Protein AF-0000000077520210 (afdb_homodimer)

Nearest PDB structures (foldseek):
  7o21-assembly1_A  TM=8.334E-01  e=1.015E-06  Bdellovibrio bacteriovorus HD100
  7o21-assembly1_B  TM=8.525E-01  e=4.143E-06  Bdellovibrio bacteriovorus HD100
  5jpu-assembly1_B  TM=6.790E-01  e=5.326E-07  Rhodococcus erythropolis
  4xdw-assembly2_F  TM=7.067E-01  e=1.141E-06  Rhodococcus erythropolis
  5yqt-assembly2_B  TM=7.205E-01  e=3.090E-06  Rhodococcus erythropolis

Organism: NCBI:txid2777116

pLDDT: mean 90.59, std 12.61, range [31.14, 98.88]

Sequence (248 aa):
MAAETIKELFEKYSKAVYAKKFDEVLGYYDDDAVLIEKGKSCHYGPKAIIEAIKAYHEKLGKTTTENFNEKFDNNGGYYIYDCNYRTQTTNEVLVGSYNQIWKKMGDDFKIIRDEFTIDSQKALMAAETIKELFEKYSKAVYAKKFDEVLGYYDDDAVLIEKGKSCHYGPKAIIEAIKAYHEKLGKTTTENFNEKFDNNGGYYIYDCNYRTQTTNEVLVGSYNQIWKKMGDDFKIIRDEFTIDSQKAL

Radius of gyration: 19.32 Å; Cα contacts (8 Å, |Δi|>4): 454; chains: 2; bounding box: 39×57×46 Å

Secondary structure (DSSP, 8-state):
-HHHHHHHHHHHHHHHHHTT-HHHHHTTEEEEEEEEETTTEEEESHHHHHHHHHHHHHHH-S-EEEEEEEEEEEETTEEEEEEEEEEE-SS-EEEEEEEEEEEEETTEEEEEEEEE--B-----/-HHHHHHHHHHHHHHHHHTT-HHHHHTTEEEEEEEEETTTEEEESHHHHHHHHHHHHHHH-S-EEEEEEEEEEEETTEEEEEEEEEEE-SS-EEEEEEEEEEEEETTEEEEEEEEE--B-----

InterPro domains:
  IPR027843 Domain of unknown function DUF4440 [PF14534] (6-111)
  IPR032710 NTF2-like domain superfamily [SSF54427] (4-118)

Structure (mmCIF, N/CA/C/O backbone):
data_AF-0000000077520210-model_v1
#
loop_
_entity.id
_entity.type
_entity.pdbx_description
1 polymer 'DUF4440 domain-containing protein'
#
loop_
_atom_site.group_PDB
_atom_site.id
_atom_site.type_symbol
_atom_site.label_atom_id
_atom_site.label_alt_id
_atom_site.label_comp_id
_atom_site.label_asym_id
_atom_site.label_entity_id
_atom_site.label_seq_id
_atom_site.pdbx_PDB_ins_code
_atom_site.Cartn_x
_atom_site.Cartn_y
_atom_site.Cartn_z
_atom_site.occupancy
_atom_site.B_iso_or_equiv
_atom_site.auth_seq_id
_atom_site.auth_comp_id
_atom_site.auth_asym_id
_atom_site.auth_atom_id
_atom_site.pdbx_PDB_model_num
ATOM 1 N N . MET A 1 1 ? 6.215 1 -24.922 1 45.56 1 MET A N 1
ATOM 2 C CA . MET A 1 1 ? 7.543 0.874 -24.328 1 45.56 1 MET A CA 1
ATOM 3 C C . MET A 1 1 ? 7.449 0.743 -22.812 1 45.56 1 MET A C 1
ATOM 5 O O . MET A 1 1 ? 8.031 -0.174 -22.219 1 45.56 1 MET A O 1
ATOM 9 N N . ALA A 1 2 ? 6.938 1.808 -22.203 1 53.06 2 ALA A N 1
ATOM 10 C CA . ALA A 1 2 ? 6.914 1.798 -20.75 1 53.06 2 ALA A CA 1
ATOM 11 C C . ALA A 1 2 ? 6.094 0.624 -20.219 1 53.06 2 ALA A C 1
ATOM 13 O O . ALA A 1 2 ? 6.512 -0.061 -19.281 1 53.06 2 ALA A O 1
ATOM 14 N N . ALA A 1 3 ? 5.059 0.277 -20.891 1 56.75 3 ALA A N 1
ATOM 15 C CA . ALA A 1 3 ? 4.207 -0.835 -20.484 1 56.75 3 ALA A CA 1
ATOM 16 C C . ALA A 1 3 ? 4.918 -2.172 -20.672 1 56.75 3 ALA A C 1
ATOM 18 O O . ALA A 1 3 ? 4.809 -3.066 -19.828 1 56.75 3 ALA A O 1
ATOM 19 N N . GLU A 1 4 ? 5.668 -2.324 -21.688 1 61.06 4 GLU A N 1
ATOM 20 C CA . GLU A 1 4 ? 6.375 -3.57 -21.969 1 61.06 4 GLU A CA 1
ATOM 21 C C . GLU A 1 4 ? 7.418 -3.865 -20.906 1 61.06 4 GLU A C 1
ATOM 23 O O . GLU A 1 4 ? 7.586 -5.016 -20.484 1 61.06 4 GLU A O 1
ATOM 28 N N . THR A 1 5 ? 7.914 -2.824 -20.391 1 73.19 5 THR A N 1
ATOM 29 C CA . THR A 1 5 ? 8.961 -2.977 -19.391 1 73.19 5 THR A CA 1
ATOM 30 C C . THR A 1 5 ? 8.383 -3.457 -18.062 1 73.19 5 THR A C 1
ATOM 32 O O . THR A 1 5 ? 8.938 -4.352 -17.422 1 73.19 5 THR A O 1
ATOM 35 N N . ILE A 1 6 ? 7.152 -3.188 -17.797 1 76.75 6 ILE A N 1
ATOM 36 C CA . ILE A 1 6 ? 6.578 -3.584 -16.516 1 76.75 6 ILE A CA 1
ATOM 37 C C . ILE A 1 6 ? 6.113 -5.035 -16.578 1 76.75 6 ILE A C 1
ATOM 39 O O . ILE A 1 6 ? 6.234 -5.781 -15.602 1 76.75 6 ILE A O 1
ATOM 43 N N . LYS A 1 7 ? 5.59 -5.359 -17.75 1 86.62 7 LYS A N 1
ATOM 44 C CA . LYS A 1 7 ? 5.188 -6.75 -17.938 1 86.62 7 LYS A CA 1
ATOM 45 C C . LYS A 1 7 ? 6.375 -7.695 -17.766 1 86.62 7 LYS A C 1
ATOM 47 O O . LYS A 1 7 ? 6.262 -8.742 -17.125 1 86.62 7 LYS A O 1
ATOM 52 N N . GLU A 1 8 ? 7.461 -7.305 -18.359 1 88.69 8 GLU A N 1
ATOM 53 C CA . GLU A 1 8 ? 8.664 -8.117 -18.234 1 88.69 8 GLU A CA 1
ATOM 54 C C . GLU A 1 8 ? 9.117 -8.203 -16.766 1 88.69 8 GLU A C 1
ATOM 56 O O . GLU A 1 8 ? 9.562 -9.258 -16.312 1 88.69 8 GLU A O 1
ATOM 61 N N . LEU A 1 9 ? 9.008 -7.109 -16.094 1 88.75 9 LEU A N 1
ATOM 62 C CA . LEU A 1 9 ? 9.375 -7.059 -14.688 1 88.75 9 LEU A CA 1
ATOM 63 C C . LEU A 1 9 ? 8.5 -7.992 -13.859 1 88.75 9 LEU A C 1
ATOM 65 O O . LEU A 1 9 ? 9 -8.75 -13.031 1 88.75 9 LEU A O 1
ATOM 69 N N . PHE A 1 10 ? 7.27 -7.949 -14.148 1 90.62 10 PHE A N 1
ATOM 70 C CA . PHE A 1 10 ? 6.34 -8.82 -13.438 1 90.62 10 PHE A CA 1
ATOM 71 C C . PHE A 1 10 ? 6.645 -10.289 -13.734 1 90.62 10 PHE A C 1
ATOM 73 O O . PHE A 1 10 ? 6.59 -11.133 -12.836 1 90.62 10 PHE A O 1
ATOM 80 N N . GLU A 1 11 ? 6.898 -10.641 -14.945 1 92.56 11 GLU A N 1
ATOM 81 C CA . GLU A 1 11 ? 7.203 -12.016 -15.328 1 92.56 11 GLU A CA 1
ATOM 82 C C . GLU A 1 11 ? 8.453 -12.523 -14.617 1 92.56 11 GLU A C 1
ATOM 84 O O . GLU A 1 11 ? 8.5 -13.672 -14.172 1 92.56 11 GLU A O 1
ATOM 89 N N . LYS A 1 12 ? 9.438 -11.672 -14.531 1 94.5 12 LYS A N 1
ATOM 90 C CA . LYS A 1 12 ? 10.648 -12.039 -13.805 1 94.5 12 LYS A CA 1
ATOM 91 C C . LYS A 1 12 ? 10.359 -12.25 -12.32 1 94.5 12 LYS A C 1
ATOM 93 O O . LYS A 1 12 ? 10.836 -13.219 -11.719 1 94.5 12 LYS A O 1
ATOM 98 N N . TYR A 1 13 ? 9.633 -11.375 -11.734 1 96 13 TYR A N 1
ATOM 99 C CA . TYR A 1 13 ? 9.211 -11.508 -10.344 1 96 13 TYR A CA 1
ATOM 100 C C . TYR A 1 13 ? 8.461 -12.82 -10.133 1 96 13 TYR A C 1
ATOM 102 O O . TYR A 1 13 ? 8.781 -13.578 -9.219 1 96 13 TYR A O 1
ATOM 110 N N . SER A 1 14 ? 7.426 -13.062 -10.969 1 94.25 14 SER A N 1
ATOM 111 C CA . SER A 1 14 ? 6.59 -14.258 -10.852 1 94.25 14 SER A CA 1
ATOM 112 C C . SER A 1 14 ? 7.422 -15.531 -10.961 1 94.25 14 SER A C 1
ATOM 114 O O . SER A 1 14 ? 7.238 -16.469 -10.188 1 94.25 14 SER A O 1
ATOM 116 N N . LYS A 1 15 ? 8.328 -15.531 -11.875 1 94.5 15 LYS A N 1
ATOM 117 C CA . LYS A 1 15 ? 9.211 -16.688 -12.062 1 94.5 15 LYS A CA 1
ATOM 118 C C . LYS A 1 15 ? 10.055 -16.922 -10.812 1 94.5 15 LYS A C 1
ATOM 120 O O . LYS A 1 15 ? 10.234 -18.078 -10.398 1 94.5 15 LYS A O 1
ATOM 125 N N . ALA A 1 16 ? 10.586 -15.875 -10.242 1 96.88 16 ALA A N 1
ATOM 126 C CA . ALA A 1 16 ? 11.398 -16 -9.039 1 96.88 16 ALA A CA 1
ATOM 127 C C . ALA A 1 16 ? 10.586 -16.547 -7.875 1 96.88 16 ALA A C 1
ATOM 129 O O . ALA A 1 16 ? 11.062 -17.406 -7.117 1 96.88 16 ALA A O 1
ATOM 130 N N . VAL A 1 17 ? 9.352 -16.141 -7.695 1 95.5 17 VAL A N 1
ATOM 131 C CA . VAL A 1 17 ? 8.484 -16.594 -6.617 1 95.5 17 VAL A CA 1
ATOM 132 C C . VAL A 1 17 ? 8.203 -18.078 -6.77 1 95.5 17 VAL A C 1
ATOM 134 O O . VAL A 1 17 ? 8.352 -18.844 -5.812 1 95.5 17 VAL A O 1
ATOM 137 N N . TYR A 1 18 ? 7.828 -18.516 -7.969 1 91.81 18 TYR A N 1
ATOM 138 C CA . TYR A 1 18 ? 7.441 -19.906 -8.188 1 91.81 18 TYR A CA 1
ATOM 139 C C . TYR A 1 18 ? 8.656 -20.828 -8.125 1 91.81 18 TYR A C 1
ATOM 141 O O . TYR A 1 18 ? 8.531 -22 -7.746 1 91.81 18 TYR A O 1
ATOM 149 N N . ALA A 1 19 ? 9.805 -20.312 -8.445 1 94.12 19 ALA A N 1
ATOM 150 C CA . ALA A 1 19 ? 11.047 -21.078 -8.367 1 94.12 19 ALA A CA 1
ATOM 151 C C . ALA A 1 19 ? 11.617 -21.062 -6.953 1 94.12 19 ALA A C 1
ATOM 153 O O . ALA A 1 19 ? 12.672 -21.641 -6.691 1 94.12 19 ALA A O 1
ATOM 154 N N . LYS A 1 20 ? 11 -20.344 -6.047 1 95.31 20 LYS A N 1
ATOM 155 C CA . LYS A 1 20 ? 11.375 -20.234 -4.641 1 95.31 20 LYS A CA 1
ATOM 156 C C . LYS A 1 20 ? 12.766 -19.625 -4.484 1 95.31 20 LYS A C 1
ATOM 158 O O . LYS A 1 20 ? 13.547 -20.078 -3.643 1 95.31 20 LYS A O 1
ATOM 163 N N . LYS A 1 21 ? 13.062 -18.734 -5.367 1 97.19 21 LYS A N 1
ATOM 164 C CA . LYS A 1 21 ? 14.289 -17.938 -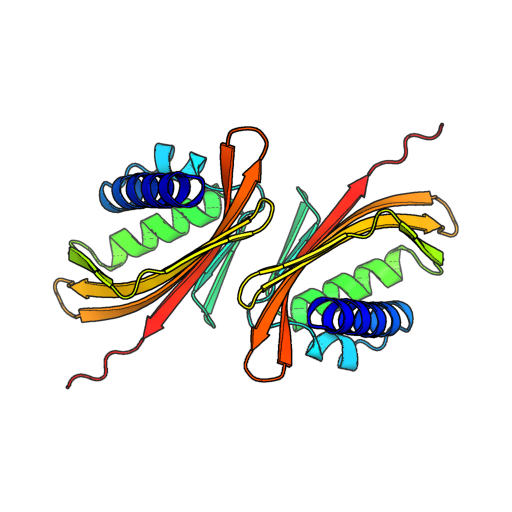5.254 1 97.19 21 LYS A CA 1
ATOM 165 C C . LYS A 1 21 ? 14.07 -16.719 -4.363 1 97.19 21 LYS A C 1
ATOM 167 O O . LYS A 1 21 ? 14.141 -15.586 -4.828 1 97.19 21 LYS A O 1
ATOM 172 N N . PHE A 1 22 ? 13.984 -16.906 -3.096 1 97.31 22 PHE A N 1
ATOM 173 C CA . PHE A 1 22 ? 13.477 -15.922 -2.158 1 97.31 22 PHE A CA 1
ATOM 174 C C . PHE A 1 22 ? 14.477 -14.781 -1.982 1 97.31 22 PHE A C 1
ATOM 176 O O . PHE A 1 22 ? 14.078 -13.633 -1.75 1 97.31 22 PHE A O 1
ATOM 183 N N . ASP A 1 23 ? 15.742 -15.047 -2.141 1 96.5 23 ASP A N 1
ATOM 184 C CA . ASP A 1 23 ? 16.734 -13.977 -2.098 1 96.5 23 ASP A CA 1
ATOM 185 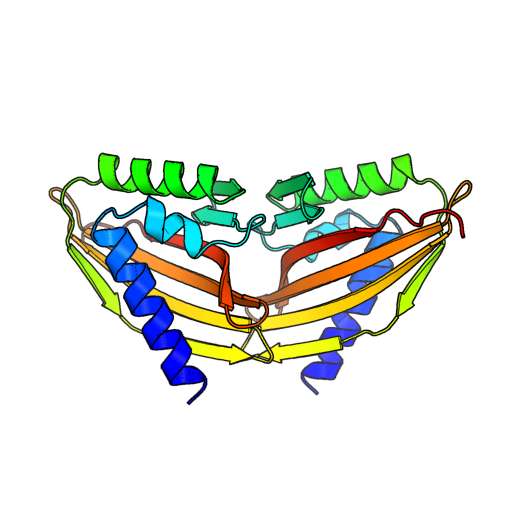C C . ASP A 1 23 ? 16.516 -12.977 -3.225 1 96.5 23 ASP A C 1
ATOM 187 O O . ASP A 1 23 ? 16.688 -11.766 -3.037 1 96.5 23 ASP A O 1
ATOM 191 N N . GLU A 1 24 ? 16.203 -13.523 -4.371 1 96.5 24 GLU A N 1
ATOM 192 C CA . GLU A 1 24 ? 15.891 -12.664 -5.508 1 96.5 24 GLU A CA 1
ATOM 193 C C . GLU A 1 24 ? 14.57 -11.93 -5.301 1 96.5 24 GLU A C 1
ATOM 195 O O . GLU A 1 24 ? 14.461 -10.742 -5.617 1 96.5 24 GLU A O 1
ATOM 200 N N . VAL A 1 25 ? 13.562 -12.633 -4.801 1 97.5 25 VAL A N 1
ATOM 201 C CA . VAL A 1 25 ? 12.234 -12.062 -4.578 1 97.5 25 VAL A CA 1
ATOM 202 C C . VAL A 1 25 ? 12.344 -10.867 -3.631 1 97.5 25 VAL A C 1
ATOM 204 O O . VAL A 1 25 ? 11.68 -9.844 -3.832 1 97.5 25 VAL A O 1
ATOM 207 N N . LEU A 1 26 ? 13.211 -10.984 -2.633 1 97 26 LEU A N 1
ATOM 208 C CA . LEU A 1 26 ? 13.43 -9.93 -1.65 1 97 26 LEU A CA 1
ATOM 209 C C . LEU A 1 26 ? 13.742 -8.602 -2.336 1 97 26 LEU A C 1
ATOM 211 O O . LEU A 1 26 ? 13.289 -7.543 -1.893 1 97 26 LEU A O 1
ATOM 215 N N . GLY A 1 27 ? 14.43 -8.672 -3.41 1 95.38 27 GLY A N 1
ATOM 216 C CA . GLY A 1 27 ? 14.914 -7.492 -4.109 1 95.38 27 GLY A CA 1
ATOM 217 C C . GLY A 1 27 ? 13.828 -6.738 -4.848 1 95.38 27 GLY A C 1
ATOM 218 O O . GLY A 1 27 ? 14.023 -5.594 -5.254 1 95.38 27 GLY A O 1
ATOM 219 N N . TYR A 1 28 ? 12.672 -7.297 -5.027 1 97.06 28 TYR A N 1
ATOM 220 C CA . TYR A 1 28 ? 11.586 -6.652 -5.758 1 97.06 28 TYR A CA 1
ATOM 221 C C . TYR A 1 28 ? 10.742 -5.785 -4.828 1 97.06 28 TYR A C 1
ATOM 223 O O . TYR A 1 28 ? 9.945 -4.961 -5.285 1 97.06 28 TYR A O 1
ATOM 231 N N . TYR A 1 29 ? 10.914 -5.938 -3.512 1 98.12 29 TYR A N 1
ATOM 232 C CA . TYR A 1 29 ? 10.062 -5.215 -2.572 1 98.12 29 TYR A CA 1
ATOM 233 C C . TYR A 1 29 ? 10.781 -3.982 -2.027 1 98.12 29 TYR A C 1
ATOM 235 O O . TYR A 1 29 ? 11.977 -4.031 -1.744 1 98.12 29 TYR A O 1
ATOM 243 N N . ASP A 1 30 ? 10.039 -2.854 -1.916 1 97.75 30 ASP A N 1
ATOM 244 C CA . ASP A 1 30 ? 10.484 -1.683 -1.171 1 97.75 30 ASP A CA 1
ATOM 245 C C . ASP A 1 30 ? 10.648 -2.004 0.313 1 97.75 30 ASP A C 1
ATOM 247 O O . ASP A 1 30 ? 9.992 -2.908 0.832 1 97.75 30 ASP A O 1
ATOM 251 N N . ASP A 1 31 ? 11.531 -1.256 1.023 1 97.56 31 ASP A N 1
ATOM 252 C CA . ASP A 1 31 ? 11.766 -1.491 2.445 1 97.56 31 ASP A CA 1
ATOM 253 C C . ASP A 1 31 ? 10.477 -1.33 3.25 1 97.56 31 ASP A C 1
ATOM 255 O O . ASP A 1 31 ? 10.32 -1.939 4.309 1 97.56 31 ASP A O 1
ATOM 259 N N . ASP A 1 32 ? 9.484 -0.526 2.727 1 98.44 32 ASP A N 1
ATOM 260 C CA . ASP A 1 32 ? 8.219 -0.286 3.426 1 98.44 32 ASP A CA 1
ATOM 261 C C . ASP A 1 32 ? 7.055 -0.953 2.699 1 98.44 32 ASP A C 1
ATOM 263 O O . ASP A 1 32 ? 5.918 -0.484 2.779 1 98.44 32 ASP A O 1
ATOM 267 N N . ALA A 1 33 ? 7.352 -1.983 1.919 1 98.62 33 ALA A N 1
ATOM 268 C CA . ALA A 1 33 ? 6.312 -2.719 1.202 1 98.62 33 ALA A CA 1
ATOM 269 C C . ALA A 1 33 ? 5.43 -3.504 2.168 1 98.62 33 ALA A C 1
ATOM 271 O O . ALA A 1 33 ? 5.855 -3.84 3.275 1 98.62 33 ALA A O 1
ATOM 272 N N . VAL A 1 34 ? 4.223 -3.76 1.757 1 98.88 34 VAL A N 1
ATOM 273 C CA . VAL A 1 34 ? 3.312 -4.605 2.518 1 98.88 34 VAL A CA 1
ATOM 274 C C . VAL A 1 34 ? 2.742 -5.695 1.612 1 98.88 34 VAL A C 1
ATOM 276 O O . VAL A 1 34 ? 2.496 -5.461 0.426 1 98.88 34 VAL A O 1
ATOM 279 N N . LEU A 1 35 ? 2.553 -6.918 2.127 1 98.81 35 LEU A N 1
ATOM 280 C CA . LEU A 1 35 ? 1.768 -8 1.543 1 98.81 35 LEU A CA 1
ATOM 281 C C . LEU A 1 35 ? 0.461 -8.195 2.305 1 98.81 35 LEU A C 1
ATOM 283 O O . LEU A 1 35 ? 0.472 -8.445 3.512 1 98.81 35 LEU A O 1
ATOM 287 N N . ILE A 1 36 ? -0.611 -8.109 1.623 1 98.75 36 ILE A N 1
ATOM 288 C CA . ILE A 1 36 ? -1.937 -8.148 2.232 1 98.75 36 ILE A CA 1
ATOM 289 C C . ILE A 1 36 ? -2.725 -9.328 1.677 1 98.75 36 ILE A C 1
ATOM 291 O O . ILE A 1 36 ? -2.898 -9.453 0.462 1 98.75 36 ILE A O 1
ATOM 295 N N . GLU A 1 37 ? -3.092 -10.234 2.521 1 97.69 37 GLU A N 1
ATOM 296 C CA . GLU A 1 37 ? -4.219 -11.109 2.207 1 97.69 37 GLU A CA 1
ATOM 297 C C . GLU A 1 37 ? -5.547 -10.445 2.58 1 97.69 37 GLU A C 1
ATOM 299 O O . GLU A 1 37 ? -5.863 -10.305 3.762 1 97.69 37 GLU A O 1
ATOM 304 N N . LYS A 1 38 ? -6.223 -10.094 1.556 1 96.88 38 LYS A N 1
ATOM 305 C CA . LYS A 1 38 ? -7.379 -9.227 1.753 1 96.88 38 LYS A CA 1
ATOM 306 C C . LYS A 1 38 ? -8.289 -9.766 2.855 1 96.88 38 LYS A C 1
ATOM 308 O O . LYS A 1 38 ? -8.656 -10.938 2.844 1 96.88 38 LYS A O 1
ATOM 313 N N . GLY A 1 39 ? -8.617 -8.906 3.818 1 95.69 39 GLY A N 1
ATOM 314 C CA . GLY A 1 39 ? -9.531 -9.211 4.91 1 95.69 39 GLY A CA 1
ATOM 315 C C . GLY A 1 39 ? -8.914 -10.109 5.965 1 95.69 39 GLY A C 1
ATOM 316 O O . GLY A 1 39 ? -9.578 -10.469 6.941 1 95.69 39 GLY A O 1
ATOM 317 N N . LYS A 1 40 ? -7.648 -10.469 5.941 1 94.62 40 LYS A N 1
ATOM 318 C CA . LYS A 1 40 ? -7.102 -11.484 6.836 1 94.62 40 LYS A CA 1
ATOM 319 C C . LYS A 1 40 ? -5.809 -11 7.492 1 94.62 40 LYS A C 1
ATOM 321 O O . LYS A 1 40 ? -5.691 -11 8.719 1 94.62 40 LYS A O 1
ATOM 326 N N . SER A 1 41 ? -4.824 -10.547 6.711 1 96.38 41 SER A N 1
ATOM 327 C CA . SER A 1 41 ? -3.514 -10.266 7.293 1 96.38 41 SER A CA 1
ATOM 328 C C . SER A 1 41 ? -2.758 -9.219 6.48 1 96.38 41 SER A C 1
ATOM 330 O O . SER A 1 41 ? -3.092 -8.969 5.324 1 96.38 41 SER A O 1
ATOM 332 N N . CYS A 1 42 ? -1.807 -8.633 7.094 1 98.62 42 CYS A N 1
ATOM 333 C CA . CYS A 1 42 ? -0.839 -7.715 6.5 1 98.62 42 CYS A CA 1
ATOM 334 C C . CYS A 1 42 ? 0.565 -7.988 7.023 1 98.62 42 CYS A C 1
ATOM 336 O O . CYS A 1 42 ? 0.776 -8.062 8.234 1 98.62 42 CYS A O 1
ATOM 338 N N . HIS A 1 43 ? 1.497 -8.156 6.129 1 98.81 43 HIS A N 1
ATOM 339 C CA . HIS A 1 43 ? 2.906 -8.344 6.461 1 98.81 43 HIS A CA 1
ATOM 340 C C . HIS A 1 43 ? 3.74 -7.152 5.996 1 98.81 43 HIS A C 1
ATOM 342 O O . HIS A 1 43 ? 3.795 -6.855 4.801 1 98.81 43 HIS A O 1
ATOM 348 N N . TYR A 1 44 ? 4.43 -6.527 6.914 1 98.75 44 TYR A N 1
ATOM 349 C CA . TYR A 1 44 ? 5.152 -5.289 6.645 1 98.75 44 TYR A CA 1
ATOM 350 C C . TYR A 1 44 ? 6.652 -5.543 6.559 1 98.75 44 TYR A C 1
ATOM 352 O O . TYR A 1 44 ? 7.258 -6.059 7.5 1 98.75 44 TYR A O 1
ATOM 360 N N . GLY A 1 45 ? 7.211 -5.129 5.402 1 98.5 45 GLY A N 1
ATOM 361 C CA . GLY A 1 45 ? 8.648 -5.238 5.18 1 98.5 45 GLY A CA 1
ATOM 362 C C . GLY A 1 45 ? 9.039 -6.492 4.418 1 98.5 45 GLY A C 1
ATOM 363 O O . GLY A 1 45 ? 8.375 -7.523 4.531 1 98.5 45 GLY A O 1
ATOM 364 N N . PRO A 1 46 ? 10.172 -6.465 3.674 1 98.31 46 PRO A N 1
ATOM 365 C CA . PRO A 1 46 ? 10.562 -7.562 2.783 1 98.31 46 PRO A CA 1
ATOM 366 C C . PRO A 1 46 ? 10.781 -8.875 3.527 1 98.31 46 PRO A C 1
ATOM 368 O O . PRO A 1 46 ? 10.383 -9.938 3.041 1 98.31 46 PRO A O 1
ATOM 371 N N . LYS A 1 47 ? 11.406 -8.836 4.699 1 97.88 47 LYS A N 1
ATOM 372 C CA . LYS A 1 47 ? 11.664 -10.07 5.434 1 97.88 47 LYS A CA 1
ATOM 373 C C . LYS A 1 47 ? 10.367 -10.75 5.852 1 97.88 47 LYS A C 1
ATOM 375 O O . LYS A 1 47 ? 10.203 -11.953 5.664 1 97.88 47 LYS A O 1
ATOM 380 N N . ALA A 1 48 ? 9.453 -9.898 6.414 1 98.38 48 ALA A N 1
ATOM 381 C CA . ALA A 1 48 ? 8.156 -10.453 6.809 1 98.38 48 ALA A CA 1
ATOM 382 C C . ALA A 1 48 ? 7.395 -10.984 5.598 1 98.38 48 ALA A C 1
ATOM 384 O O . ALA A 1 48 ? 6.707 -12 5.684 1 98.38 48 ALA A O 1
ATOM 385 N N . ILE A 1 49 ? 7.461 -10.289 4.469 1 98.62 49 ILE A N 1
ATOM 386 C CA . ILE A 1 49 ? 6.781 -10.695 3.242 1 98.62 49 ILE A CA 1
ATOM 387 C C . ILE A 1 49 ? 7.328 -12.039 2.77 1 98.62 49 ILE A C 1
ATOM 389 O O . ILE A 1 49 ? 6.559 -12.953 2.451 1 98.62 49 ILE A O 1
ATOM 393 N N . ILE A 1 50 ? 8.648 -12.188 2.789 1 98.5 50 ILE A N 1
ATOM 394 C CA . ILE A 1 50 ? 9.266 -13.422 2.316 1 98.5 50 ILE A CA 1
ATOM 395 C C . ILE A 1 50 ? 8.867 -14.578 3.223 1 98.5 50 ILE A C 1
ATOM 397 O O . ILE A 1 50 ? 8.555 -15.672 2.74 1 98.5 50 ILE A O 1
ATOM 401 N N . GLU A 1 51 ? 8.844 -14.328 4.531 1 98.31 51 GLU A N 1
ATOM 402 C CA . GLU A 1 51 ? 8.406 -15.375 5.457 1 98.31 51 GLU A CA 1
ATOM 403 C C . GLU A 1 51 ? 6.969 -15.797 5.176 1 98.31 51 GLU A C 1
ATOM 405 O O . GLU A 1 51 ? 6.641 -16.984 5.242 1 98.31 51 GLU A O 1
ATOM 410 N N . ALA A 1 52 ? 6.137 -14.859 4.875 1 98 52 ALA A N 1
ATOM 411 C CA . ALA A 1 52 ? 4.746 -15.172 4.547 1 98 52 ALA A CA 1
ATOM 412 C C . ALA A 1 52 ? 4.656 -15.984 3.262 1 98 52 ALA A C 1
ATOM 414 O O . ALA A 1 52 ? 3.9 -16.953 3.188 1 98 52 ALA A O 1
ATOM 415 N N . ILE A 1 53 ? 5.375 -15.578 2.268 1 97.25 53 ILE A N 1
ATOM 416 C CA . ILE A 1 53 ? 5.371 -16.281 0.987 1 97.25 53 ILE A CA 1
ATOM 417 C C . ILE A 1 53 ? 5.855 -17.719 1.183 1 97.25 53 ILE A C 1
ATOM 419 O O . ILE A 1 53 ? 5.262 -18.656 0.651 1 97.25 53 ILE A O 1
ATOM 423 N N . LYS A 1 54 ? 6.91 -17.859 1.981 1 97.25 54 LYS A N 1
ATOM 424 C CA . LYS A 1 54 ? 7.406 -19.203 2.291 1 97.25 54 LYS A CA 1
ATOM 425 C C . LYS A 1 54 ? 6.332 -20.047 2.977 1 97.25 54 LYS A C 1
ATOM 427 O O . LYS A 1 54 ? 6.152 -21.219 2.645 1 97.25 54 LYS A O 1
ATOM 432 N N . ALA A 1 55 ? 5.691 -19.484 3.891 1 96.5 55 ALA A N 1
ATOM 433 C CA . ALA A 1 55 ? 4.641 -20.188 4.621 1 96.5 55 ALA A CA 1
ATOM 434 C C . ALA A 1 55 ? 3.523 -20.625 3.68 1 96.5 55 ALA A C 1
ATOM 436 O O . ALA A 1 55 ? 2.988 -21.734 3.82 1 96.5 55 ALA A O 1
ATOM 437 N N . TYR A 1 56 ? 3.188 -19.781 2.725 1 93.56 56 TYR A N 1
ATOM 438 C CA . TYR A 1 56 ? 2.17 -20.141 1.743 1 93.56 56 TYR A CA 1
ATOM 439 C C . TYR A 1 56 ? 2.617 -21.328 0.899 1 93.56 56 TYR A C 1
ATOM 441 O O . TYR A 1 56 ? 1.848 -22.266 0.675 1 93.56 56 TYR A O 1
ATOM 449 N N . HIS A 1 57 ? 3.816 -21.297 0.437 1 93.88 57 HIS A N 1
ATOM 450 C CA . HIS A 1 57 ? 4.352 -22.406 -0.358 1 93.88 57 HIS A CA 1
ATOM 451 C C . HIS A 1 57 ? 4.336 -23.703 0.426 1 93.88 57 HIS A C 1
ATOM 453 O O . HIS A 1 57 ? 3.99 -24.766 -0.119 1 93.88 57 HIS A O 1
ATOM 459 N N . GLU A 1 58 ? 4.742 -23.625 1.681 1 94.56 58 GLU A N 1
ATOM 460 C CA . GLU A 1 58 ? 4.785 -24.812 2.521 1 94.56 58 GLU A CA 1
ATOM 461 C C . GLU A 1 58 ? 3.387 -25.391 2.729 1 94.56 58 GLU A C 1
ATOM 463 O O . GLU A 1 58 ? 3.197 -26.609 2.668 1 94.56 58 GLU A O 1
ATOM 468 N N . LYS A 1 59 ? 2.49 -24.578 2.951 1 92.75 59 LYS A N 1
ATOM 469 C CA . LYS A 1 59 ? 1.114 -25 3.209 1 92.75 59 LYS A CA 1
ATOM 470 C C . LYS A 1 59 ? 0.496 -25.641 1.976 1 92.75 59 LYS A C 1
ATOM 472 O O . LYS A 1 59 ? -0.249 -26.625 2.09 1 92.75 59 LYS A O 1
ATOM 477 N N . LEU A 1 60 ? 0.786 -25.125 0.831 1 91 60 LEU A N 1
ATOM 478 C CA . LEU A 1 60 ? 0.113 -25.562 -0.387 1 91 60 LEU A CA 1
ATOM 479 C C . LEU A 1 60 ? 0.826 -26.766 -1.002 1 91 60 LEU A C 1
ATOM 481 O O . LEU A 1 60 ? 0.205 -27.578 -1.698 1 91 60 LEU A O 1
ATOM 485 N N . GLY A 1 61 ? 2.104 -26.844 -0.741 1 91.44 61 GLY A N 1
ATOM 486 C CA . GLY A 1 61 ? 2.865 -27.891 -1.39 1 91.44 61 GLY A CA 1
ATOM 487 C C . GLY A 1 61 ? 3.1 -27.641 -2.867 1 91.44 61 GLY A C 1
ATOM 488 O O . GLY A 1 61 ? 3.418 -26.516 -3.264 1 91.44 61 GLY A O 1
ATOM 489 N N . LYS A 1 62 ? 3.092 -28.734 -3.711 1 90.44 62 LYS A N 1
ATOM 490 C CA . LYS A 1 62 ? 3.283 -28.578 -5.152 1 90.44 62 LYS A CA 1
ATOM 491 C C . LYS A 1 62 ? 2.059 -27.938 -5.805 1 90.44 62 LYS A C 1
ATOM 493 O O . LYS A 1 62 ? 0.933 -28.406 -5.605 1 90.44 62 LYS A O 1
ATOM 498 N N . THR A 1 63 ? 2.334 -26.859 -6.551 1 92.94 63 THR A N 1
ATOM 499 C CA . THR A 1 63 ? 1.223 -26.156 -7.18 1 92.94 63 THR A CA 1
ATOM 500 C C . THR A 1 63 ? 1.557 -25.812 -8.625 1 92.94 63 THR A C 1
ATOM 502 O O . THR A 1 63 ? 2.729 -25.734 -9 1 92.94 63 THR A O 1
ATOM 505 N N . THR A 1 64 ? 0.497 -25.734 -9.453 1 93 64 THR A N 1
ATOM 506 C CA . THR A 1 64 ? 0.55 -25.078 -10.75 1 93 64 THR A CA 1
ATOM 507 C C . THR A 1 64 ? -0.431 -23.906 -10.812 1 93 64 THR A C 1
ATOM 509 O O . THR A 1 64 ? -1.602 -24.062 -10.453 1 93 64 THR A O 1
ATOM 512 N N . THR A 1 65 ? 0.164 -22.766 -11.258 1 93.62 65 THR A N 1
ATOM 513 C CA . THR A 1 65 ? -0.678 -21.578 -11.25 1 93.62 65 THR A CA 1
ATOM 514 C C . THR A 1 65 ? -0.783 -20.984 -12.648 1 93.62 65 THR A C 1
ATOM 516 O O . THR A 1 65 ? 0.209 -20.906 -13.383 1 93.62 65 THR A O 1
ATOM 519 N N . GLU A 1 66 ? -2.018 -20.578 -12.961 1 94.12 66 GLU A N 1
ATOM 520 C CA . GLU A 1 66 ? -2.297 -19.797 -14.172 1 94.12 66 GLU A CA 1
ATOM 521 C C . GLU A 1 66 ? -2.852 -18.422 -13.828 1 94.12 66 GLU A C 1
ATOM 523 O O . GLU A 1 66 ? -3.771 -18.297 -13.016 1 94.12 66 GLU A O 1
ATOM 528 N N . ASN A 1 67 ? -2.23 -17.422 -14.422 1 94.75 67 ASN A N 1
ATOM 529 C CA . ASN A 1 67 ? -2.768 -16.078 -14.336 1 94.75 67 ASN A CA 1
ATOM 530 C C . ASN A 1 67 ? -3.611 -15.719 -15.555 1 94.75 67 ASN A C 1
ATOM 532 O O . ASN A 1 67 ? -3.25 -16.062 -16.688 1 94.75 67 ASN A O 1
ATOM 536 N N . PHE A 1 68 ? -4.75 -15.062 -15.312 1 95.69 68 PHE A N 1
ATOM 537 C CA . PHE A 1 68 ? -5.598 -14.656 -16.438 1 95.69 68 PHE A CA 1
ATOM 538 C C . PHE A 1 68 ? -6.242 -13.305 -16.156 1 95.69 68 PHE A C 1
ATOM 540 O O . PHE A 1 68 ? -6.191 -12.797 -15.039 1 95.69 68 PHE A O 1
ATOM 547 N N . ASN A 1 69 ? -6.68 -12.562 -17.25 1 96.56 69 ASN A N 1
ATOM 548 C CA . ASN A 1 69 ? -7.242 -11.219 -17.203 1 96.56 69 ASN A CA 1
ATOM 549 C C . ASN A 1 69 ? -6.23 -10.203 -16.672 1 96.56 69 ASN A C 1
ATOM 551 O O . ASN A 1 69 ? -6.559 -9.375 -15.828 1 96.56 69 ASN A O 1
ATOM 555 N N . GLU A 1 70 ? -5.027 -10.383 -17.156 1 94.38 70 GLU A N 1
ATOM 556 C CA . GLU A 1 70 ? -3.941 -9.523 -16.688 1 94.38 70 GLU A CA 1
ATOM 557 C C . GLU A 1 70 ? -4.094 -8.102 -17.234 1 94.38 70 GLU A C 1
ATOM 559 O O . GLU A 1 70 ? -4.426 -7.914 -18.406 1 94.38 70 GLU A O 1
ATOM 564 N N . LYS A 1 71 ? -3.949 -7.191 -16.375 1 91.25 71 LYS A N 1
ATOM 565 C CA . LYS A 1 71 ? -3.959 -5.77 -16.719 1 91.25 71 LYS A CA 1
ATOM 566 C C . LYS A 1 71 ? -2.736 -5.059 -16.141 1 91.25 71 LYS A C 1
ATOM 568 O O . LYS A 1 71 ? -2.385 -5.258 -14.977 1 91.25 71 LYS A O 1
ATOM 573 N N . PHE A 1 72 ? -2.115 -4.297 -17.016 1 88.69 72 PHE A N 1
ATOM 574 C CA . PHE A 1 72 ? -0.971 -3.48 -16.625 1 88.69 72 PHE A CA 1
ATOM 575 C C . PHE A 1 72 ? -1.247 -2.002 -16.875 1 88.69 72 PHE A C 1
ATOM 577 O O . PHE A 1 72 ? -1.538 -1.606 -18.016 1 88.69 72 PHE A O 1
ATOM 584 N N . ASP A 1 73 ? -1.184 -1.267 -15.797 1 84.56 73 ASP A N 1
ATOM 585 C CA . ASP A 1 73 ? -1.424 0.167 -15.938 1 84.56 73 ASP A CA 1
ATOM 586 C C . ASP A 1 73 ? -0.207 0.973 -15.484 1 84.56 73 ASP A C 1
ATOM 588 O O . ASP A 1 73 ? 0.468 0.604 -14.523 1 84.56 73 ASP A O 1
ATOM 592 N N . ASN A 1 74 ? 0.197 1.985 -16.234 1 77.81 74 ASN A N 1
ATOM 593 C CA . ASN A 1 74 ? 1.314 2.869 -15.914 1 77.81 74 ASN A CA 1
ATOM 594 C C . ASN A 1 74 ? 0.84 4.293 -15.633 1 77.81 74 ASN A C 1
ATOM 596 O O . ASN A 1 74 ? -0.021 4.816 -16.344 1 77.81 74 ASN A O 1
ATOM 600 N N . ASN A 1 75 ? 1.357 4.82 -14.594 1 70.06 75 ASN A N 1
ATOM 601 C CA . ASN A 1 75 ? 0.922 6.164 -14.234 1 70.06 75 ASN A CA 1
ATOM 602 C C . ASN A 1 75 ? 2.047 6.957 -13.578 1 70.06 75 ASN A C 1
ATOM 604 O O . ASN A 1 75 ? 2.047 7.152 -12.359 1 70.06 75 ASN A O 1
ATOM 608 N N . GLY A 1 76 ? 2.752 7.621 -14.281 1 71.94 76 GLY A N 1
ATOM 609 C CA . GLY A 1 76 ? 3.539 8.688 -13.68 1 71.94 76 GLY A CA 1
ATOM 610 C C . GLY A 1 76 ? 4.5 8.195 -12.617 1 71.94 76 GLY A C 1
ATOM 611 O O . GLY A 1 76 ? 4.633 8.812 -11.562 1 71.94 76 GLY A O 1
ATOM 612 N N . GLY A 1 77 ? 5.039 7.043 -12.664 1 83.12 77 GLY A N 1
ATOM 613 C CA . GLY A 1 77 ? 5.996 6.52 -11.703 1 83.12 77 GLY A CA 1
ATOM 614 C C . GLY A 1 77 ? 5.469 5.328 -10.922 1 83.12 77 GLY A C 1
ATOM 615 O O . GLY A 1 77 ? 6.191 4.742 -10.117 1 83.12 77 GLY A O 1
ATOM 616 N N . TYR A 1 78 ? 4.227 5.156 -11.125 1 89.88 78 TYR A N 1
ATOM 617 C CA . TYR A 1 78 ? 3.623 3.973 -10.516 1 89.88 78 TYR A CA 1
ATOM 618 C C . TYR A 1 78 ? 3.111 3.016 -11.586 1 89.88 78 TYR A C 1
ATOM 620 O O . TYR A 1 78 ? 2.676 3.445 -12.656 1 89.88 78 TYR A O 1
ATOM 628 N N . TYR A 1 79 ? 3.221 1.787 -11.219 1 90.06 79 TYR A N 1
ATOM 629 C CA . TYR A 1 79 ? 2.646 0.752 -12.07 1 90.06 79 TYR A CA 1
ATOM 630 C C . TYR A 1 79 ? 1.733 -0.168 -11.266 1 90.06 79 TYR A C 1
ATOM 632 O O . TYR A 1 79 ? 2.061 -0.554 -10.141 1 90.06 79 TYR A O 1
ATOM 640 N N . ILE A 1 80 ? 0.631 -0.397 -11.93 1 92.44 80 ILE A N 1
ATOM 641 C CA . ILE A 1 80 ? -0.342 -1.263 -11.273 1 92.44 80 ILE A CA 1
ATOM 642 C C . ILE A 1 80 ? -0.532 -2.539 -12.086 1 92.44 80 ILE A C 1
ATOM 644 O O . ILE A 1 80 ? -0.743 -2.479 -13.305 1 92.44 80 ILE A O 1
ATOM 648 N N . TYR A 1 81 ? -0.43 -3.637 -11.414 1 93.31 81 TYR A N 1
ATOM 649 C CA . TYR A 1 81 ? -0.679 -4.945 -12.008 1 93.31 81 TYR A CA 1
ATOM 650 C C . TYR A 1 81 ? -1.886 -5.617 -11.367 1 93.31 81 TYR A C 1
ATOM 652 O O . TYR A 1 81 ? -1.971 -5.711 -10.141 1 93.31 81 TYR A O 1
ATOM 660 N N . ASP A 1 82 ? -2.824 -6.023 -12.195 1 94.12 82 ASP A N 1
ATOM 661 C CA . ASP A 1 82 ? -3.994 -6.781 -11.766 1 94.12 82 ASP A CA 1
ATOM 662 C C . ASP A 1 82 ? -4.117 -8.086 -12.539 1 94.12 82 ASP A C 1
ATOM 664 O O . ASP A 1 82 ? -3.867 -8.133 -13.742 1 94.12 82 ASP A O 1
ATOM 668 N N . CYS A 1 83 ? -4.527 -9.109 -11.797 1 96.38 83 CYS A N 1
ATOM 669 C CA . CYS A 1 83 ? -4.906 -10.328 -12.5 1 96.38 83 CYS A CA 1
ATOM 670 C C . CYS A 1 83 ? -5.793 -11.211 -11.625 1 96.38 83 CYS A C 1
ATOM 672 O O . CYS A 1 83 ? -5.965 -10.938 -10.438 1 96.38 83 CYS A O 1
ATOM 674 N N . ASN A 1 84 ? -6.414 -12.148 -12.266 1 97.56 84 ASN A N 1
ATOM 675 C CA . ASN A 1 84 ? -6.953 -13.32 -11.586 1 97.56 84 ASN A CA 1
ATOM 676 C C . ASN A 1 84 ? -5.996 -14.5 -11.672 1 97.56 84 ASN A C 1
ATOM 678 O O . ASN A 1 84 ? -5.133 -14.555 -12.547 1 97.56 84 ASN A O 1
ATOM 682 N N . TYR A 1 85 ? -6.148 -15.367 -10.727 1 95.75 85 TYR A N 1
ATOM 683 C CA . TYR A 1 85 ? -5.324 -16.562 -10.781 1 95.75 85 TYR A CA 1
ATOM 684 C C . TYR A 1 85 ? -6.148 -17.812 -10.461 1 95.75 85 TYR A C 1
ATOM 686 O O . TYR A 1 85 ? -7.211 -17.719 -9.836 1 95.75 85 TYR A O 1
ATOM 694 N N . ARG A 1 86 ? -5.676 -18.875 -10.984 1 95.88 86 ARG A N 1
ATOM 695 C CA . ARG A 1 86 ? -6.129 -20.234 -10.672 1 95.88 86 ARG A CA 1
ATOM 696 C C . ARG A 1 86 ? -4.949 -21.141 -10.328 1 95.88 86 ARG A C 1
ATOM 698 O O . ARG A 1 86 ? -4.051 -21.328 -11.148 1 95.88 86 ARG A O 1
ATOM 705 N N . THR A 1 87 ? -4.949 -21.656 -9.094 1 94.62 87 THR A N 1
ATOM 706 C CA . THR A 1 87 ? -3.859 -22.5 -8.633 1 94.62 87 THR A CA 1
ATOM 707 C C . THR A 1 87 ? -4.363 -23.906 -8.328 1 94.62 87 THR A C 1
ATOM 709 O O . THR A 1 87 ? -5.246 -24.094 -7.488 1 94.62 87 THR A O 1
ATOM 712 N N . GLN A 1 88 ? -3.814 -24.812 -9.023 1 94.19 88 GLN A N 1
ATOM 713 C CA . GLN A 1 88 ? -4.07 -26.219 -8.727 1 94.19 88 GLN A CA 1
ATOM 714 C C . GLN A 1 88 ? -3.148 -26.734 -7.625 1 94.19 88 GLN A C 1
ATOM 716 O O . GLN A 1 88 ? -1.928 -26.578 -7.711 1 94.19 88 GLN A O 1
ATOM 721 N N . THR A 1 89 ? -3.717 -27.234 -6.574 1 91.75 89 THR A N 1
ATOM 722 C CA . THR A 1 89 ? -2.961 -27.938 -5.547 1 91.75 89 THR A CA 1
ATOM 723 C C . THR A 1 89 ? -3.268 -29.438 -5.582 1 91.75 89 THR A C 1
ATOM 725 O O . THR A 1 89 ? -4.016 -29.906 -6.445 1 91.75 89 THR A O 1
ATOM 728 N N . THR A 1 90 ? -2.586 -30.141 -4.66 1 90.12 90 THR A N 1
ATOM 729 C CA . THR A 1 90 ? -2.836 -31.578 -4.609 1 90.12 90 THR A CA 1
ATOM 730 C C . THR A 1 90 ? -4.285 -31.859 -4.223 1 90.12 90 THR A C 1
ATOM 732 O O . THR A 1 90 ? -4.887 -32.812 -4.707 1 90.12 90 THR A O 1
ATOM 735 N N . ASN A 1 91 ? -4.906 -30.938 -3.455 1 87.69 91 ASN A N 1
ATOM 736 C CA . ASN A 1 91 ? -6.184 -31.281 -2.842 1 87.69 91 ASN A CA 1
ATOM 737 C C . ASN A 1 91 ? -7.309 -30.391 -3.363 1 87.69 91 ASN A C 1
ATOM 739 O O . ASN A 1 91 ? -8.484 -30.75 -3.266 1 87.69 91 ASN A O 1
ATOM 743 N N . GLU A 1 92 ? -6.965 -29.219 -3.852 1 90.56 92 GLU A N 1
ATOM 744 C CA . GLU A 1 92 ? -8.016 -28.281 -4.223 1 90.56 92 GLU A CA 1
ATOM 745 C C . GLU A 1 92 ? -7.527 -27.297 -5.285 1 90.56 92 GLU A C 1
ATOM 747 O O . GLU A 1 92 ? -6.348 -27.312 -5.648 1 90.56 92 GLU A O 1
ATOM 752 N N . VAL A 1 93 ? -8.523 -26.672 -5.883 1 93.44 93 VAL A N 1
ATOM 753 C CA . VAL A 1 93 ? -8.242 -25.547 -6.773 1 93.44 93 VAL A CA 1
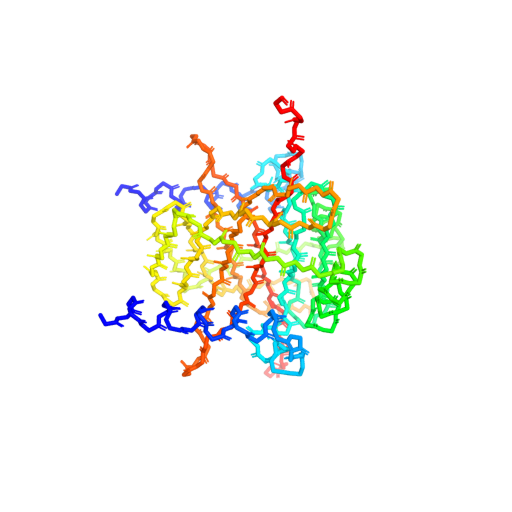ATOM 754 C C . VAL A 1 93 ? -8.531 -24.234 -6.055 1 93.44 93 VAL A C 1
ATOM 756 O O . VAL A 1 93 ? -9.617 -24.047 -5.5 1 93.44 93 VAL A O 1
ATOM 759 N N . LEU A 1 94 ? -7.488 -23.422 -6.059 1 94.12 94 LEU A N 1
ATOM 760 C CA . LEU A 1 94 ? -7.648 -22.094 -5.48 1 94.12 94 LEU A CA 1
ATOM 761 C C . LEU A 1 94 ? -7.785 -21.047 -6.57 1 94.12 94 LEU A C 1
ATOM 763 O O . LEU A 1 94 ? -7.09 -21.094 -7.586 1 94.12 94 LEU A O 1
ATOM 767 N N . VAL A 1 95 ? -8.766 -20.172 -6.348 1 96.06 95 VAL A N 1
ATOM 768 C CA . VAL A 1 95 ? -8.93 -19.047 -7.254 1 96.06 95 VAL A CA 1
ATOM 769 C C . VAL A 1 95 ? -8.914 -17.734 -6.457 1 96.06 95 VAL A C 1
ATOM 771 O O . VAL A 1 95 ? -9.297 -17.703 -5.285 1 96.06 95 VAL A O 1
ATOM 774 N N . GLY A 1 96 ? -8.43 -16.703 -7.086 1 97.06 96 GLY A N 1
ATOM 775 C CA . GLY A 1 96 ? -8.391 -15.391 -6.469 1 97.06 96 GLY A CA 1
ATOM 776 C C . GLY A 1 96 ? -7.82 -14.32 -7.379 1 97.06 96 GLY A C 1
ATOM 777 O O . GLY A 1 96 ? -7.848 -14.461 -8.602 1 97.06 96 GLY A O 1
ATOM 778 N N . SER A 1 97 ? -7.391 -13.211 -6.82 1 97.38 97 SER A N 1
ATOM 779 C CA . SER A 1 97 ? -6.836 -12.102 -7.586 1 97.38 97 SER A CA 1
ATOM 780 C C . SER A 1 97 ? -5.59 -11.539 -6.914 1 97.38 97 SER A C 1
ATOM 782 O O . SER A 1 97 ? -5.41 -11.68 -5.703 1 97.38 97 SER A O 1
ATOM 784 N N . TYR A 1 98 ? -4.77 -11.031 -7.754 1 96.62 98 TYR A N 1
ATOM 785 C CA . TYR A 1 98 ? -3.617 -10.25 -7.309 1 96.62 98 TYR A CA 1
ATOM 786 C C . TYR A 1 98 ? -3.736 -8.797 -7.746 1 96.62 98 TYR A C 1
ATOM 788 O O . TYR A 1 98 ? -4.195 -8.516 -8.859 1 96.62 98 TYR A O 1
ATOM 796 N N . ASN A 1 99 ? -3.398 -7.926 -6.863 1 96.38 99 ASN A N 1
ATOM 797 C CA . ASN A 1 99 ? -3.139 -6.523 -7.16 1 96.38 99 ASN A CA 1
ATOM 798 C C . ASN A 1 99 ? -1.785 -6.074 -6.617 1 96.38 99 ASN A C 1
ATOM 800 O O . ASN A 1 99 ? -1.496 -6.254 -5.434 1 96.38 99 ASN A O 1
ATOM 804 N N . GLN A 1 100 ? -0.938 -5.602 -7.527 1 96.69 100 GLN A N 1
ATOM 805 C CA . GLN A 1 100 ? 0.365 -5.094 -7.113 1 96.69 100 GLN A CA 1
ATOM 806 C C . GLN A 1 100 ? 0.55 -3.641 -7.539 1 96.69 100 GLN A C 1
ATOM 808 O O . GLN A 1 100 ? 0.231 -3.275 -8.672 1 96.69 100 GLN A O 1
ATOM 813 N N . ILE A 1 101 ? 1.07 -2.854 -6.668 1 95.44 101 ILE A N 1
ATOM 814 C CA . ILE A 1 101 ? 1.471 -1.484 -6.977 1 95.44 101 ILE A CA 1
ATOM 815 C C . ILE A 1 101 ? 2.992 -1.365 -6.91 1 95.44 101 ILE A C 1
ATOM 817 O O . ILE A 1 101 ? 3.6 -1.646 -5.875 1 95.44 101 ILE A O 1
ATOM 821 N N . TRP A 1 102 ? 3.559 -0.986 -8.047 1 95.38 102 TRP A N 1
ATOM 822 C CA . TRP A 1 102 ? 4.992 -0.763 -8.203 1 95.38 102 TRP A CA 1
ATOM 823 C C . TRP A 1 102 ? 5.309 0.728 -8.273 1 95.38 102 TRP A C 1
ATOM 825 O O . TRP A 1 102 ? 4.562 1.495 -8.891 1 95.38 102 TRP A O 1
ATOM 835 N N . LYS A 1 103 ? 6.363 1.062 -7.645 1 93.25 103 LYS A N 1
ATOM 836 C CA . LYS A 1 103 ? 6.852 2.438 -7.723 1 93.25 103 LYS A CA 1
ATOM 837 C C . LYS A 1 103 ? 8.242 2.494 -8.344 1 93.25 103 LYS A C 1
ATOM 839 O O . LYS A 1 103 ? 9.102 1.675 -8.031 1 93.25 103 LYS A O 1
ATOM 844 N N . LYS A 1 104 ? 8.32 3.455 -9.211 1 90.69 104 LYS A N 1
ATOM 845 C CA . LYS A 1 104 ? 9.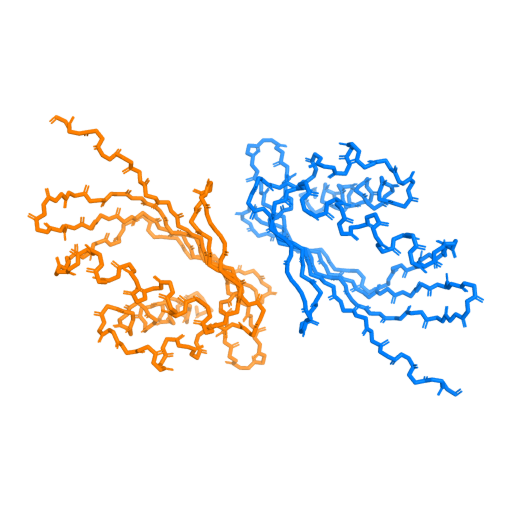633 3.693 -9.797 1 90.69 104 LYS A CA 1
ATOM 846 C C . LYS A 1 104 ? 10.57 4.367 -8.797 1 90.69 104 LYS A C 1
ATOM 848 O O . LYS A 1 104 ? 10.211 5.375 -8.18 1 90.69 104 LYS A O 1
ATOM 853 N N . MET A 1 105 ? 11.625 3.75 -8.562 1 89.38 105 MET A N 1
ATOM 854 C CA . MET A 1 105 ? 12.672 4.285 -7.695 1 89.38 105 MET A CA 1
ATOM 855 C C . MET A 1 105 ? 13.984 4.434 -8.461 1 89.38 105 MET A C 1
ATOM 857 O O . MET A 1 105 ? 14.805 3.512 -8.484 1 89.38 105 MET A O 1
ATOM 861 N N . GLY A 1 106 ? 14.297 5.613 -8.938 1 83.81 106 GLY A N 1
ATOM 862 C CA . GLY A 1 106 ? 15.414 5.758 -9.859 1 83.81 106 GLY A CA 1
ATOM 863 C C . GLY A 1 106 ? 15.258 4.918 -11.117 1 83.81 106 GLY A C 1
ATOM 864 O O . GLY A 1 106 ? 14.297 5.09 -11.867 1 83.81 106 GLY A O 1
ATOM 865 N N . ASP A 1 107 ? 16.172 3.988 -11.242 1 83.31 107 ASP A N 1
ATOM 866 C CA . ASP A 1 107 ? 16.141 3.131 -12.422 1 83.31 107 ASP A CA 1
ATOM 867 C C . ASP A 1 107 ? 15.461 1.798 -12.117 1 83.31 107 ASP A C 1
ATOM 869 O O . ASP A 1 107 ? 15.273 0.966 -13.008 1 83.31 107 ASP A O 1
ATOM 873 N N . ASP A 1 108 ? 15.078 1.696 -10.906 1 87.19 108 ASP A N 1
ATOM 874 C CA . ASP A 1 108 ? 14.492 0.431 -10.469 1 87.19 108 ASP A CA 1
ATOM 875 C C . ASP A 1 108 ? 13.008 0.595 -10.148 1 87.19 108 ASP A C 1
ATOM 877 O O . ASP A 1 108 ? 12.516 1.718 -10.039 1 87.19 108 ASP A O 1
ATOM 881 N N . PHE A 1 109 ? 12.352 -0.49 -10.195 1 91.69 109 PHE A N 1
ATOM 882 C CA . PHE A 1 109 ? 10.969 -0.567 -9.742 1 91.69 109 PHE A CA 1
ATOM 883 C C . PHE A 1 109 ? 10.844 -1.502 -8.547 1 91.69 109 PHE A C 1
ATOM 885 O O . PHE A 1 109 ? 11.469 -2.562 -8.508 1 91.69 109 PHE A O 1
ATOM 892 N N . LYS A 1 110 ? 10.109 -1.026 -7.578 1 96.31 110 LYS A N 1
ATOM 893 C CA . LYS A 1 110 ? 9.883 -1.837 -6.387 1 96.31 110 LYS A CA 1
ATOM 894 C C . LYS A 1 110 ? 8.391 -1.963 -6.086 1 96.31 110 LYS A C 1
ATOM 896 O O . LYS A 1 110 ? 7.621 -1.03 -6.324 1 96.31 110 LYS A O 1
ATOM 901 N N . ILE A 1 111 ? 8.016 -3.113 -5.594 1 97.38 111 ILE A N 1
ATOM 902 C CA . ILE A 1 111 ? 6.652 -3.293 -5.113 1 97.38 111 ILE A CA 1
ATOM 903 C C . ILE A 1 111 ? 6.477 -2.58 -3.773 1 97.38 111 ILE A C 1
ATOM 905 O O . ILE A 1 111 ? 7.262 -2.789 -2.846 1 97.38 111 ILE A O 1
ATOM 909 N N . ILE A 1 112 ? 5.434 -1.719 -3.668 1 97.81 112 ILE A N 1
ATOM 910 C CA . ILE A 1 112 ? 5.195 -1.04 -2.4 1 97.81 112 ILE A CA 1
ATOM 911 C C . ILE A 1 112 ? 3.938 -1.604 -1.742 1 97.81 112 ILE A C 1
ATOM 913 O O . ILE A 1 112 ? 3.758 -1.486 -0.528 1 97.81 112 ILE A O 1
ATOM 917 N N . ARG A 1 113 ? 3.092 -2.205 -2.457 1 98.44 113 ARG A N 1
ATOM 918 C CA . ARG A 1 113 ? 1.882 -2.857 -1.964 1 98.44 113 ARG A CA 1
ATOM 919 C C . ARG A 1 113 ? 1.533 -4.078 -2.812 1 98.44 113 ARG A C 1
ATOM 921 O O . ARG A 1 113 ? 1.416 -3.975 -4.035 1 98.44 113 ARG A O 1
ATOM 928 N N . ASP A 1 114 ? 1.449 -5.211 -2.236 1 98.38 114 ASP A N 1
ATOM 929 C CA . ASP A 1 114 ? 1.101 -6.504 -2.816 1 98.38 114 ASP A CA 1
ATOM 930 C C . ASP A 1 114 ? -0.126 -7.102 -2.133 1 98.38 114 ASP A C 1
ATOM 932 O O . ASP A 1 114 ? -0.1 -7.379 -0.932 1 98.38 114 ASP A O 1
ATOM 936 N N . GLU A 1 115 ? -1.212 -7.227 -2.848 1 98.44 115 GLU A N 1
ATOM 937 C CA . GLU A 1 115 ? -2.465 -7.695 -2.262 1 98.44 115 GLU A CA 1
ATOM 938 C C . GLU A 1 115 ? -3.021 -8.891 -3.033 1 98.44 115 GLU A C 1
ATOM 940 O O . GLU A 1 115 ? -3.006 -8.898 -4.266 1 98.44 115 GLU A O 1
ATOM 945 N N . PHE A 1 116 ? -3.533 -9.867 -2.307 1 97.62 116 PHE A N 1
ATOM 946 C CA . PHE A 1 116 ? -4.168 -10.984 -2.986 1 97.62 116 PHE A CA 1
ATOM 947 C C . PHE A 1 116 ? -5.406 -11.445 -2.229 1 97.62 116 PHE A C 1
ATOM 949 O O . PHE A 1 116 ? -5.598 -11.094 -1.063 1 97.62 116 PHE A O 1
ATOM 956 N N . THR A 1 117 ? -6.273 -12.141 -2.934 1 97.38 117 THR A N 1
ATOM 957 C CA . THR A 1 117 ? -7.449 -12.797 -2.365 1 97.38 117 THR A CA 1
ATOM 958 C C . THR A 1 117 ? -7.387 -14.305 -2.58 1 97.38 117 THR A C 1
ATOM 960 O O . THR A 1 117 ? -6.684 -14.781 -3.477 1 97.38 117 THR A O 1
ATOM 963 N N . ILE A 1 118 ? -7.895 -15 -1.731 1 93.06 118 ILE A N 1
ATOM 964 C CA . ILE A 1 118 ? -8.219 -16.406 -1.943 1 93.06 118 ILE A CA 1
ATOM 965 C C . ILE A 1 118 ? -9.727 -16.609 -1.893 1 93.06 118 ILE A C 1
ATOM 967 O O . ILE A 1 118 ? -10.352 -16.438 -0.84 1 93.06 118 ILE A O 1
ATOM 971 N N . ASP A 1 119 ? -10.312 -16.875 -3.068 1 88 119 ASP A N 1
ATOM 972 C CA . ASP A 1 119 ? -11.766 -16.969 -3.176 1 88 119 ASP A CA 1
ATOM 973 C C . ASP A 1 119 ? -12.25 -18.391 -2.947 1 88 119 ASP A C 1
ATOM 975 O O . ASP A 1 119 ? -11.594 -19.359 -3.352 1 88 119 ASP A O 1
ATOM 979 N N . SER A 1 120 ? -12.883 -18.703 -1.795 1 66.5 120 SER A N 1
ATOM 980 C CA . SER A 1 120 ? -13.438 -20.031 -1.509 1 66.5 120 SER A CA 1
ATOM 981 C C . SER A 1 120 ? -14.109 -20.625 -2.738 1 66.5 120 SER A C 1
ATOM 983 O O . SER A 1 120 ? -14.914 -19.953 -3.396 1 66.5 120 SER A O 1
ATOM 985 N N . GLN A 1 121 ? -13.406 -21.344 -3.537 1 57.72 121 GLN A N 1
ATOM 986 C CA . GLN A 1 121 ? -14.109 -22.078 -4.594 1 57.72 121 GLN A CA 1
ATOM 987 C C . GLN A 1 121 ? -15.148 -23.031 -4.012 1 57.72 121 GLN A C 1
ATOM 989 O O . GLN A 1 121 ? -14.828 -23.844 -3.139 1 57.72 121 GLN A O 1
ATOM 994 N N . LYS A 1 122 ? -16.328 -22.484 -3.697 1 45.97 122 LYS A N 1
ATOM 995 C CA . LYS A 1 122 ? -17.344 -23.5 -3.535 1 45.97 122 LYS A CA 1
ATOM 996 C C . LYS A 1 122 ? -17.172 -24.625 -4.562 1 45.97 122 LYS A C 1
ATOM 998 O O . LYS A 1 122 ? -16.906 -24.359 -5.734 1 45.97 122 LYS A O 1
ATOM 1003 N N . ALA A 1 123 ? -16.797 -25.812 -4.125 1 40.38 123 ALA A N 1
ATOM 1004 C CA . ALA A 1 123 ? -17.062 -27.031 -4.875 1 40.38 123 ALA A CA 1
ATOM 1005 C C . ALA A 1 123 ? -18.188 -26.844 -5.875 1 40.38 123 ALA A C 1
ATOM 1007 O O . ALA A 1 123 ? -19.266 -26.359 -5.508 1 40.38 123 ALA A O 1
ATOM 1008 N N . LEU A 1 124 ? -17.875 -26.5 -7.188 1 31.14 124 LEU A N 1
ATOM 1009 C CA . LEU A 1 124 ? -18.984 -26.875 -8.07 1 31.14 124 LEU A CA 1
ATOM 1010 C C . LEU A 1 124 ? -19.531 -28.25 -7.703 1 31.14 124 LEU A C 1
ATOM 1012 O O . LEU A 1 124 ? -18.766 -29.156 -7.352 1 31.14 124 LEU A O 1
ATOM 1016 N N . MET B 1 1 ? -11.445 17.531 -14.922 1 45.16 1 MET B N 1
ATOM 1017 C CA . MET B 1 1 ? -12.602 16.969 -14.227 1 45.16 1 MET B CA 1
ATOM 1018 C C . MET B 1 1 ? -12.164 15.938 -13.195 1 45.16 1 MET B C 1
ATOM 1020 O O . MET B 1 1 ? -12.531 16.031 -12.023 1 45.16 1 MET B O 1
ATOM 1024 N N . ALA B 1 2 ? -11.664 14.82 -13.688 1 53.84 2 ALA B N 1
ATOM 1025 C CA . ALA B 1 2 ? -11.305 13.734 -12.781 1 53.84 2 ALA B CA 1
ATOM 1026 C C . ALA B 1 2 ? -10.289 14.195 -11.742 1 53.84 2 ALA B C 1
ATOM 1028 O O . ALA B 1 2 ? -10.43 13.906 -10.555 1 53.84 2 ALA B O 1
ATOM 1029 N N . ALA B 1 3 ? -9.383 15.031 -12.156 1 57.06 3 ALA B N 1
ATOM 1030 C CA . ALA B 1 3 ? -8.359 15.562 -11.258 1 57.06 3 ALA B CA 1
ATOM 1031 C C . ALA B 1 3 ? -8.969 16.516 -10.234 1 57.06 3 ALA B C 1
ATOM 1033 O O . ALA B 1 3 ? -8.586 16.516 -9.062 1 57.06 3 ALA B O 1
ATOM 1034 N N . GLU B 1 4 ? -9.875 17.281 -10.617 1 61.53 4 GLU B N 1
ATOM 1035 C CA . GLU B 1 4 ? -10.508 18.25 -9.727 1 61.53 4 GLU B CA 1
ATOM 1036 C C . GLU B 1 4 ? -11.258 17.531 -8.594 1 61.53 4 GLU B C 1
ATOM 1038 O O . GLU B 1 4 ? -11.211 17.969 -7.445 1 61.53 4 GLU B O 1
ATOM 1043 N N . THR B 1 5 ? -11.727 16.422 -8.906 1 73.88 5 THR B N 1
ATOM 1044 C CA . THR B 1 5 ? -12.508 15.664 -7.934 1 73.88 5 THR B CA 1
ATOM 1045 C C . THR B 1 5 ? -11.602 15.047 -6.871 1 73.88 5 THR B C 1
ATOM 1047 O O . THR B 1 5 ? -11.914 15.102 -5.676 1 73.88 5 THR B O 1
ATOM 1050 N N . ILE B 1 6 ? -10.391 14.805 -7.164 1 76.81 6 ILE B N 1
ATOM 1051 C CA . ILE B 1 6 ? -9.508 14.172 -6.191 1 76.81 6 ILE B CA 1
ATOM 1052 C C . ILE B 1 6 ? -8.93 15.227 -5.25 1 76.81 6 ILE B C 1
ATOM 1054 O O . ILE B 1 6 ? -8.766 14.977 -4.055 1 76.81 6 ILE B O 1
ATOM 1058 N N . LYS B 1 7 ? -8.664 16.359 -5.832 1 86.75 7 LYS B N 1
ATOM 1059 C CA . LYS B 1 7 ? -8.18 17.453 -4.996 1 86.75 7 LYS B CA 1
ATOM 1060 C C . LYS B 1 7 ? -9.203 17.828 -3.93 1 86.75 7 LYS B C 1
ATOM 1062 O O . LYS B 1 7 ? -8.852 18.031 -2.77 1 86.75 7 LYS B O 1
ATOM 1067 N N . GLU B 1 8 ? -10.43 17.906 -4.352 1 88.75 8 GLU B N 1
ATOM 1068 C CA . GLU B 1 8 ? -11.484 18.203 -3.395 1 88.75 8 GLU B CA 1
ATOM 1069 C C . GLU B 1 8 ? -11.602 17.125 -2.324 1 88.75 8 GLU B C 1
ATOM 1071 O O . GLU B 1 8 ? -11.82 17.422 -1.149 1 88.75 8 GLU B O 1
ATOM 1076 N N . LEU B 1 9 ? -11.453 15.906 -2.738 1 88.81 9 LEU B N 1
ATOM 1077 C CA . LEU B 1 9 ? -11.5 14.781 -1.811 1 88.81 9 LEU B CA 1
ATOM 1078 C C . LEU B 1 9 ? -10.367 14.867 -0.79 1 88.81 9 LEU B C 1
ATOM 1080 O O . LEU B 1 9 ? -10.594 14.695 0.41 1 88.81 9 LEU B O 1
ATOM 1084 N N . PHE B 1 10 ? -9.242 15.188 -1.276 1 90.69 10 PHE B N 1
ATOM 1085 C CA . PHE B 1 10 ? -8.094 15.328 -0.385 1 90.69 10 PHE B CA 1
ATOM 1086 C C . PHE B 1 10 ? -8.305 16.484 0.594 1 90.69 10 PHE B C 1
ATOM 1088 O O . PHE B 1 10 ? -7.969 16.359 1.774 1 90.69 10 PHE B O 1
ATOM 1095 N N . GLU B 1 11 ? -8.789 17.594 0.158 1 92.62 11 GLU B N 1
ATOM 1096 C CA . GLU B 1 11 ? -9.031 18.75 1.016 1 92.62 11 GLU B CA 1
ATOM 1097 C C . GLU B 1 11 ? -10.039 18.422 2.115 1 92.62 11 GLU B C 1
ATOM 1099 O O . GLU B 1 11 ? -9.867 18.828 3.264 1 92.62 11 GLU B O 1
ATOM 1104 N N . LYS B 1 12 ? -11.062 17.688 1.751 1 94.56 12 LYS B N 1
ATOM 1105 C CA . LYS B 1 12 ? -12.039 17.266 2.748 1 94.56 12 LYS B CA 1
ATOM 1106 C C . LYS B 1 12 ? -11.406 16.312 3.77 1 94.56 12 LYS B C 1
ATOM 1108 O O . LYS B 1 12 ? -11.641 16.453 4.973 1 94.56 12 LYS B O 1
ATOM 1113 N N . TYR B 1 13 ? -10.656 15.383 3.322 1 96.12 13 TYR B N 1
ATOM 1114 C CA . TYR B 1 13 ? -9.93 14.477 4.199 1 96.12 13 TYR B CA 1
ATOM 1115 C C . TYR B 1 13 ? -9.023 15.25 5.148 1 96.12 13 TYR B C 1
ATOM 1117 O O . TYR B 1 13 ? -9.055 15.031 6.363 1 96.12 13 TYR B O 1
ATOM 1125 N N . SER B 1 14 ? -8.188 16.141 4.586 1 94.19 14 SER B N 1
ATOM 1126 C CA . SER B 1 14 ? -7.23 16.922 5.367 1 94.19 14 SER B CA 1
ATOM 1127 C C . SER B 1 14 ? -7.934 17.75 6.434 1 94.19 14 SER B C 1
ATOM 1129 O O . SER B 1 14 ? -7.492 17.812 7.582 1 94.19 14 SER B O 1
ATOM 1131 N N . LYS B 1 15 ? -9.008 18.359 6.066 1 94.5 15 LYS B N 1
ATOM 1132 C CA . LYS B 1 15 ? -9.789 19.156 7.004 1 94.5 15 LYS B CA 1
ATOM 1133 C C . LYS B 1 15 ? -10.312 18.297 8.156 1 94.5 15 LYS B C 1
ATOM 1135 O O . LYS B 1 15 ? -10.281 18.719 9.312 1 94.5 15 LYS B O 1
ATOM 1140 N N . ALA B 1 16 ? -10.805 17.125 7.836 1 96.88 16 ALA B N 1
ATOM 1141 C CA . ALA B 1 16 ? -11.32 16.219 8.859 1 96.88 16 ALA B CA 1
ATOM 1142 C C . ALA B 1 16 ? -10.211 15.789 9.828 1 96.88 16 ALA B C 1
ATOM 1144 O O . ALA B 1 16 ? -10.43 15.734 11.039 1 96.88 16 ALA B O 1
ATOM 1145 N N . VAL B 1 17 ? -9.031 15.508 9.352 1 95.5 17 VAL B N 1
ATOM 1146 C CA . VAL B 1 17 ? -7.898 15.094 10.172 1 95.5 17 VAL B CA 1
ATOM 1147 C C . VAL B 1 17 ? -7.516 16.219 11.133 1 95.5 17 VAL B C 1
ATOM 1149 O O . VAL B 1 17 ? -7.371 15.984 12.336 1 95.5 17 VAL B O 1
ATOM 1152 N N . TYR B 1 18 ? -7.363 17.438 10.633 1 91.81 18 TYR B N 1
ATOM 1153 C CA . TYR B 1 18 ? -6.902 18.562 11.453 1 91.81 18 TYR B CA 1
ATOM 1154 C C . TYR B 1 18 ? -7.977 18.984 12.445 1 91.81 18 TYR B C 1
ATOM 1156 O O . TYR B 1 18 ? -7.66 19.484 13.531 1 91.81 18 TYR B O 1
ATOM 1164 N N . ALA B 1 19 ? -9.219 18.75 12.109 1 94.19 19 ALA B N 1
ATOM 1165 C CA . ALA B 1 19 ? -10.328 19.078 13.008 1 94.19 19 ALA B CA 1
ATOM 1166 C C . ALA B 1 19 ? -10.57 17.938 14.008 1 94.19 19 ALA B C 1
ATOM 1168 O O . ALA B 1 19 ? -11.469 18.031 14.836 1 94.19 19 ALA B O 1
ATOM 1169 N N . LYS B 1 20 ? -9.844 16.859 13.891 1 95.38 20 LYS B N 1
ATOM 1170 C CA . LYS B 1 20 ? -9.898 15.695 14.773 1 95.38 20 LYS B CA 1
ATOM 1171 C C . LYS B 1 20 ? -11.273 15.031 14.719 1 95.38 20 LYS B C 1
ATOM 1173 O O . LYS B 1 20 ? -11.805 14.609 15.75 1 95.38 20 LYS B O 1
ATOM 1178 N N . LYS B 1 21 ? -11.844 15.086 13.562 1 97.19 21 LYS B N 1
ATOM 1179 C CA . LYS B 1 21 ? -13.078 14.352 13.305 1 97.19 21 LYS B CA 1
ATOM 1180 C C . LYS B 1 21 ? -12.797 12.906 12.906 1 97.19 21 LYS B C 1
ATOM 1182 O O . LYS B 1 21 ? -13.086 12.5 11.781 1 97.19 21 LYS B O 1
ATOM 1187 N N . PHE B 1 22 ? -12.422 12.086 13.82 1 97.38 22 PHE B N 1
ATOM 1188 C CA . PHE B 1 22 ? -11.82 10.781 13.555 1 97.38 22 PHE B CA 1
ATOM 1189 C C . PHE B 1 22 ? -12.859 9.797 13.031 1 97.38 22 PHE B C 1
ATOM 1191 O O . PHE B 1 22 ? -12.539 8.914 12.234 1 97.38 22 PHE B O 1
ATOM 1198 N N . ASP B 1 23 ? -14.094 9.984 13.414 1 96.56 23 ASP B N 1
ATOM 1199 C CA . ASP B 1 23 ? -15.156 9.148 12.859 1 96.56 23 ASP B CA 1
ATOM 1200 C C . ASP B 1 23 ? -15.281 9.359 11.352 1 96.56 23 ASP B C 1
ATOM 1202 O O . ASP B 1 23 ? -15.531 8.406 10.609 1 96.56 23 ASP B O 1
ATOM 1206 N N . GLU B 1 24 ? -15.195 10.602 10.992 1 96.5 24 GLU B N 1
ATOM 1207 C CA . GLU B 1 24 ? -15.234 10.922 9.57 1 96.5 24 GLU B CA 1
ATOM 1208 C C . GLU B 1 24 ? -13.984 10.422 8.852 1 96.5 24 GLU B C 1
ATOM 1210 O O . GLU B 1 24 ? -14.062 9.891 7.742 1 96.5 24 GLU B O 1
ATOM 1215 N N . VAL B 1 25 ? -12.82 10.602 9.461 1 97.5 25 VAL B N 1
ATOM 1216 C CA . VAL B 1 25 ? -11.547 10.195 8.883 1 97.5 25 VAL B CA 1
ATOM 1217 C C . VAL B 1 25 ? -11.555 8.695 8.609 1 97.5 25 VAL B C 1
ATOM 1219 O O . VAL B 1 25 ? -11.055 8.242 7.57 1 97.5 25 VAL B O 1
ATOM 1222 N N . LEU B 1 26 ? -12.172 7.949 9.5 1 97 26 LEU B N 1
ATOM 1223 C CA . LEU B 1 26 ? -12.266 6.5 9.375 1 97 26 LEU B CA 1
ATOM 1224 C C . LEU B 1 26 ? -12.859 6.109 8.023 1 97 26 LEU B C 1
ATOM 1226 O O . LEU B 1 26 ? -12.422 5.133 7.41 1 97 26 LEU B O 1
ATOM 1230 N N . GLY B 1 27 ? -13.75 6.891 7.559 1 95.44 27 GLY B N 1
ATOM 1231 C CA . GLY B 1 27 ? -14.5 6.59 6.348 1 95.44 27 GLY B CA 1
ATOM 1232 C C . GLY B 1 27 ? -13.68 6.762 5.082 1 95.44 27 GLY B C 1
ATOM 1233 O O . GLY B 1 27 ? -14.07 6.297 4.012 1 95.44 27 GLY B O 1
ATOM 1234 N N . TYR B 1 28 ? -12.539 7.379 5.141 1 97.06 28 TYR B N 1
ATOM 1235 C CA . TYR B 1 28 ? -11.711 7.613 3.965 1 97.06 28 TYR B CA 1
ATOM 1236 C C . TYR B 1 28 ? -10.773 6.438 3.713 1 97.06 28 TYR B C 1
ATOM 1238 O O . TYR B 1 28 ? -10.188 6.32 2.635 1 97.06 28 TYR B O 1
ATOM 1246 N N . TYR B 1 29 ? -10.641 5.523 4.684 1 98.12 29 TYR B N 1
ATOM 1247 C CA . TYR B 1 29 ? -9.688 4.434 4.543 1 98.12 29 TYR B CA 1
ATOM 1248 C C . TYR B 1 29 ? -10.383 3.148 4.121 1 98.12 29 TYR B C 1
ATOM 1250 O O . TYR B 1 29 ? -11.477 2.842 4.598 1 98.12 29 TYR B O 1
ATOM 1258 N N . ASP B 1 30 ? -9.742 2.41 3.186 1 97.75 30 ASP B N 1
ATOM 1259 C CA . ASP B 1 30 ? -10.125 1.038 2.875 1 97.75 30 ASP B CA 1
ATOM 1260 C C . ASP B 1 30 ? -9.922 0.123 4.078 1 97.75 30 ASP B C 1
ATOM 1262 O O . ASP B 1 30 ? -9.078 0.394 4.938 1 97.75 30 ASP B O 1
ATOM 1266 N N . ASP B 1 31 ? -10.711 -0.987 4.168 1 97.56 31 ASP B N 1
ATOM 1267 C CA . ASP B 1 31 ? -10.602 -1.919 5.285 1 97.56 31 ASP B CA 1
ATOM 1268 C C . ASP B 1 31 ? -9.188 -2.496 5.383 1 97.56 31 ASP B C 1
ATOM 1270 O O . ASP B 1 31 ? -8.742 -2.865 6.473 1 97.56 31 ASP B O 1
ATOM 1274 N N . ASP B 1 32 ? -8.422 -2.527 4.227 1 98.44 32 ASP B N 1
ATOM 1275 C CA . ASP B 1 32 ? -7.07 -3.084 4.207 1 98.44 32 ASP B CA 1
ATOM 1276 C C . ASP B 1 32 ? -6.027 -1.986 3.996 1 98.44 32 ASP B C 1
ATOM 1278 O O . ASP B 1 32 ? -4.953 -2.242 3.451 1 98.44 32 ASP B O 1
ATOM 1282 N N . ALA B 1 33 ? -6.383 -0.755 4.344 1 98.62 33 ALA B N 1
ATOM 1283 C CA . ALA B 1 33 ? -5.461 0.368 4.211 1 98.62 33 ALA B CA 1
ATOM 1284 C C . ALA B 1 33 ? -4.309 0.252 5.211 1 98.62 33 ALA B C 1
ATOM 1286 O O . ALA B 1 33 ? -4.445 -0.392 6.254 1 98.62 33 ALA B O 1
ATOM 1287 N N . VAL B 1 34 ? -3.203 0.852 4.875 1 98.88 34 VAL B N 1
ATOM 1288 C CA . VAL B 1 34 ? -2.064 0.934 5.785 1 98.88 34 VAL B CA 1
ATOM 1289 C C . VAL B 1 34 ? -1.604 2.385 5.906 1 98.88 34 VAL B C 1
ATOM 1291 O O . VAL B 1 34 ? -1.657 3.145 4.938 1 98.88 34 VAL B O 1
ATOM 1294 N N . LEU B 1 35 ? -1.183 2.816 7.102 1 98.81 35 LEU B N 1
ATOM 1295 C CA . LEU B 1 35 ? -0.442 4.043 7.375 1 98.81 35 LEU B CA 1
ATOM 1296 C C . LEU B 1 35 ? 1.014 3.738 7.711 1 98.81 35 LEU B C 1
ATOM 1298 O O . LEU B 1 35 ? 1.295 2.998 8.656 1 98.81 35 LEU B O 1
ATOM 1302 N N . ILE B 1 36 ? 1.889 4.301 6.98 1 98.75 36 ILE B N 1
ATOM 1303 C CA . ILE B 1 36 ? 3.312 4.008 7.098 1 98.75 36 ILE B CA 1
ATOM 1304 C C . ILE B 1 36 ? 4.074 5.277 7.465 1 98.75 36 ILE B C 1
ATOM 1306 O O . ILE B 1 36 ? 3.988 6.285 6.762 1 98.75 36 ILE B O 1
ATOM 1310 N N . GLU B 1 37 ? 4.703 5.262 8.594 1 97.69 37 GLU B N 1
ATOM 1311 C CA . GLU B 1 37 ? 5.816 6.184 8.797 1 97.69 37 GLU B CA 1
ATOM 1312 C C . GLU B 1 37 ? 7.117 5.605 8.25 1 97.69 37 GLU B C 1
ATOM 1314 O O . GLU B 1 37 ? 7.676 4.664 8.82 1 97.69 37 GLU B O 1
ATOM 1319 N N . LYS B 1 38 ? 7.52 6.203 7.184 1 96.88 38 LYS B N 1
ATOM 1320 C CA . LYS B 1 38 ? 8.602 5.602 6.41 1 96.88 38 LYS B CA 1
ATOM 1321 C C . LYS B 1 38 ? 9.773 5.219 7.305 1 96.88 38 LYS B C 1
ATOM 1323 O O . LYS B 1 38 ? 10.25 6.039 8.094 1 96.88 38 LYS B O 1
ATOM 1328 N N . GLY B 1 39 ? 10.219 3.967 7.188 1 95.75 39 GLY B N 1
ATOM 1329 C CA . GLY B 1 39 ? 11.375 3.443 7.902 1 95.75 39 GLY B CA 1
ATOM 1330 C C . GLY B 1 39 ? 11.094 3.186 9.367 1 95.75 39 GLY B C 1
ATOM 1331 O O . GLY B 1 39 ? 11.984 2.758 10.109 1 95.75 39 GLY B O 1
ATOM 1332 N N . LYS B 1 40 ? 9.891 3.314 9.914 1 94.69 40 LYS B N 1
ATOM 1333 C CA . LYS B 1 40 ? 9.664 3.262 11.352 1 94.69 40 LYS B CA 1
ATOM 1334 C C . LYS B 1 40 ? 8.5 2.33 11.688 1 94.69 40 LYS B C 1
ATOM 1336 O O . LYS B 1 40 ? 8.648 1.402 12.484 1 94.69 40 LYS B O 1
ATOM 1341 N N . SER B 1 41 ? 7.332 2.516 11.062 1 96.38 41 SER B N 1
ATOM 1342 C CA . SER B 1 41 ? 6.16 1.77 11.508 1 96.38 41 SER B CA 1
ATOM 1343 C C . SER B 1 41 ? 5.148 1.608 10.383 1 96.38 41 SER B C 1
ATOM 1345 O O . SER B 1 41 ? 5.195 2.334 9.391 1 96.38 41 SER B O 1
ATOM 1347 N N . CYS B 1 42 ? 4.305 0.673 10.531 1 98.62 42 CYS B N 1
ATOM 1348 C CA . CYS B 1 42 ? 3.146 0.412 9.688 1 98.62 42 CYS B CA 1
ATOM 1349 C C . CYS B 1 42 ? 1.926 0.06 10.523 1 98.62 42 CYS B C 1
ATOM 1351 O O . CYS B 1 42 ? 1.993 -0.82 11.391 1 98.62 42 CYS B O 1
ATOM 1353 N N . HIS B 1 43 ? 0.841 0.756 10.305 1 98.81 43 HIS B N 1
ATOM 1354 C CA . HIS B 1 43 ? -0.434 0.484 10.961 1 98.81 43 HIS B CA 1
ATOM 1355 C C . HIS B 1 43 ? -1.464 -0.038 9.961 1 98.81 43 HIS B C 1
ATOM 1357 O O . HIS B 1 43 ? -1.804 0.65 9 1 98.81 43 HIS B O 1
ATOM 1363 N N . TYR B 1 44 ? -1.995 -1.214 10.227 1 98.75 44 TYR B N 1
ATOM 1364 C CA . TYR B 1 44 ? -2.879 -1.9 9.289 1 98.75 44 TYR B CA 1
ATOM 1365 C C . TYR B 1 44 ? -4.328 -1.825 9.75 1 98.75 44 TYR B C 1
ATOM 1367 O O . TYR B 1 44 ? -4.656 -2.254 10.859 1 98.75 44 TYR B O 1
ATOM 1375 N N . GLY B 1 45 ? -5.172 -1.285 8.844 1 98.5 45 GLY B N 1
ATOM 1376 C CA . GLY B 1 45 ? -6.598 -1.19 9.109 1 98.5 45 GLY B CA 1
ATOM 1377 C C . GLY B 1 45 ? -7.016 0.161 9.656 1 98.5 45 GLY B C 1
ATOM 1378 O O . GLY B 1 45 ? -6.242 0.821 10.352 1 98.5 45 GLY B O 1
ATOM 1379 N N . PRO B 1 46 ? -8.289 0.582 9.414 1 98.31 46 PRO B N 1
ATOM 1380 C CA . PRO B 1 46 ? -8.742 1.93 9.766 1 98.31 46 PRO B CA 1
ATOM 1381 C C . PRO B 1 46 ? -8.664 2.215 11.258 1 98.31 46 PRO B C 1
ATOM 1383 O O . PRO B 1 46 ? -8.273 3.316 11.664 1 98.31 46 PRO B O 1
ATOM 1386 N N . LYS B 1 47 ? -9.008 1.255 12.094 1 97.88 47 LYS B N 1
ATOM 1387 C CA . LYS B 1 47 ? -8.977 1.49 13.539 1 97.88 47 LYS B CA 1
ATOM 1388 C C . LYS B 1 47 ? -7.555 1.756 14.023 1 97.88 47 LYS B C 1
ATOM 1390 O O . LYS B 1 47 ? -7.312 2.703 14.773 1 97.88 47 LYS B O 1
ATOM 1395 N N . ALA B 1 48 ? -6.629 0.875 13.531 1 98.38 48 ALA B N 1
ATOM 1396 C CA . ALA B 1 48 ? -5.23 1.071 13.906 1 98.38 48 ALA B CA 1
ATOM 1397 C C . ALA B 1 48 ? -4.703 2.402 13.375 1 98.38 48 ALA B C 1
ATOM 1399 O O . ALA B 1 48 ? -3.916 3.074 14.039 1 98.38 48 ALA B O 1
ATOM 1400 N N . ILE B 1 49 ? -5.094 2.783 12.172 1 98.62 49 ILE B N 1
ATOM 1401 C CA . ILE B 1 49 ? -4.664 4.035 11.555 1 98.62 49 ILE B CA 1
ATOM 1402 C C . ILE B 1 49 ? -5.16 5.215 12.391 1 98.62 49 ILE B C 1
ATOM 1404 O O . ILE B 1 49 ? -4.391 6.129 12.703 1 98.62 49 ILE B O 1
ATOM 1408 N N . ILE B 1 50 ? -6.418 5.16 12.805 1 98.5 50 ILE B N 1
ATOM 1409 C CA . ILE B 1 50 ? -6.996 6.262 13.562 1 98.5 50 ILE B CA 1
ATOM 1410 C C . ILE B 1 50 ? -6.293 6.383 14.914 1 98.5 50 ILE B C 1
ATOM 1412 O O . ILE B 1 50 ? -5.988 7.488 15.359 1 98.5 50 ILE B O 1
ATOM 1416 N N . GLU B 1 51 ? -6.008 5.238 15.539 1 98.31 51 GLU B N 1
ATOM 1417 C CA . GLU B 1 51 ? -5.277 5.273 16.797 1 98.31 51 GLU B CA 1
ATOM 1418 C C . GLU B 1 51 ? -3.902 5.91 16.625 1 98.31 51 GLU B C 1
ATOM 1420 O O . GLU B 1 51 ? -3.451 6.668 17.484 1 98.31 51 GLU B O 1
ATOM 1425 N N . ALA B 1 52 ? -3.262 5.613 15.555 1 98 52 ALA B N 1
ATOM 1426 C CA . ALA B 1 52 ? -1.954 6.203 15.273 1 98 52 ALA B CA 1
ATOM 1427 C C . ALA B 1 52 ? -2.068 7.711 15.062 1 98 52 ALA B C 1
ATOM 1429 O O . ALA B 1 52 ? -1.255 8.477 15.578 1 98 52 ALA B O 1
ATOM 1430 N N . ILE B 1 53 ? -3.023 8.117 14.297 1 97.25 53 ILE B N 1
ATOM 1431 C CA . ILE B 1 53 ? -3.232 9.531 14.016 1 97.25 53 ILE B CA 1
ATOM 1432 C C . ILE B 1 53 ? -3.518 10.281 15.32 1 97.25 53 ILE B C 1
ATOM 1434 O O . ILE B 1 53 ? -2.967 11.352 15.562 1 97.25 53 ILE B O 1
ATOM 1438 N N . LYS B 1 54 ? -4.344 9.664 16.156 1 97.25 54 LYS B N 1
ATOM 1439 C CA . LYS B 1 54 ? -4.629 10.25 17.469 1 97.25 54 LYS B CA 1
ATOM 1440 C C . LYS B 1 54 ? -3.352 10.406 18.297 1 97.25 54 LYS B C 1
ATOM 1442 O O . LYS B 1 54 ? -3.131 11.445 18.922 1 97.25 54 LYS B O 1
ATOM 1447 N N . ALA B 1 55 ? -2.582 9.414 18.297 1 96.5 55 ALA B N 1
ATOM 1448 C CA . ALA B 1 55 ? -1.334 9.445 19.047 1 96.5 55 ALA B CA 1
ATOM 1449 C C . ALA B 1 55 ? -0.413 10.555 18.547 1 96.5 55 ALA B C 1
ATOM 1451 O O . ALA B 1 55 ? 0.251 11.219 19.344 1 96.5 55 ALA B O 1
ATOM 1452 N N . TYR B 1 56 ? -0.388 10.742 17.25 1 93.62 56 TYR B N 1
ATOM 1453 C CA . TYR B 1 56 ? 0.42 11.82 16.672 1 93.62 56 TYR B CA 1
ATOM 1454 C C . TYR B 1 56 ? -0.083 13.18 17.141 1 93.62 56 TYR B C 1
ATOM 1456 O O . TYR B 1 56 ? 0.708 14.047 17.531 1 93.62 56 TYR B O 1
ATOM 1464 N N . HIS B 1 57 ? -1.34 13.391 17.094 1 93.94 57 HIS B N 1
ATOM 1465 C CA . HIS B 1 57 ? -1.926 14.648 17.531 1 93.94 57 HIS B CA 1
ATOM 1466 C C . HIS B 1 57 ? -1.608 14.922 19 1 93.94 57 HIS B C 1
ATOM 1468 O O . HIS B 1 57 ? -1.289 16.062 19.375 1 93.94 57 HIS B O 1
ATOM 1474 N N . GLU B 1 58 ? -1.747 13.883 19.797 1 94.62 58 GLU B N 1
ATOM 1475 C CA . GLU B 1 58 ? -1.484 14.031 21.234 1 94.62 58 GLU B CA 1
ATOM 1476 C C . GLU B 1 58 ? -0.025 14.391 21.484 1 94.62 58 GLU B C 1
ATOM 1478 O O . GLU B 1 58 ? 0.268 15.25 22.328 1 94.62 58 GLU B O 1
ATOM 1483 N N . LYS B 1 59 ? 0.811 13.789 20.828 1 92.88 59 LYS B N 1
ATOM 1484 C CA . LYS B 1 59 ? 2.244 14.008 21 1 92.88 59 LYS B CA 1
ATOM 1485 C C . LYS B 1 59 ? 2.641 15.422 20.578 1 92.88 59 LYS B C 1
ATOM 1487 O O . LYS B 1 59 ? 3.488 16.047 21.203 1 92.88 59 LYS B O 1
ATOM 1492 N N . LEU B 1 60 ? 2.062 15.906 19.531 1 91.12 60 LEU B N 1
ATOM 1493 C CA . LEU B 1 60 ? 2.494 17.172 18.953 1 91.12 60 LEU B CA 1
ATOM 1494 C C . LEU B 1 60 ? 1.789 18.344 19.609 1 91.12 60 LEU B C 1
ATOM 1496 O O . LEU B 1 60 ? 2.32 19.453 19.641 1 91.12 60 LEU B O 1
ATOM 1500 N N . GLY B 1 61 ? 0.61 18.078 20.109 1 91.5 61 GLY B N 1
ATOM 1501 C CA . GLY B 1 61 ? -0.166 19.172 20.656 1 91.5 61 GLY B CA 1
ATOM 1502 C C . GLY B 1 61 ? -0.746 20.094 19.594 1 91.5 61 GLY B C 1
ATOM 1503 O O . GLY B 1 61 ? -1.263 19.625 18.578 1 91.5 61 GLY B O 1
ATOM 1504 N N . LYS B 1 62 ? -0.8 21.438 19.875 1 90.62 62 LYS B N 1
ATOM 1505 C CA . LYS B 1 62 ? -1.318 22.391 18.906 1 90.62 62 LYS B CA 1
ATOM 1506 C C . LYS B 1 62 ? -0.34 22.594 17.75 1 90.62 62 LYS B C 1
ATOM 1508 O O . LYS B 1 62 ? 0.843 22.859 17.969 1 90.62 62 LYS B O 1
ATOM 1513 N N . THR B 1 63 ? -0.887 22.391 16.547 1 92.94 63 THR B N 1
ATOM 1514 C CA . THR B 1 63 ? -0.021 22.516 15.375 1 92.94 63 THR B CA 1
ATOM 1515 C C . THR B 1 63 ? -0.701 23.328 14.281 1 92.94 63 THR B C 1
ATOM 1517 O O . THR B 1 63 ? -1.929 23.453 14.258 1 92.94 63 THR B O 1
ATOM 1520 N N . THR B 1 64 ? 0.145 24.016 13.477 1 93.06 64 THR B N 1
ATOM 1521 C CA . THR B 1 64 ? -0.261 24.547 12.188 1 93.06 64 THR B CA 1
ATOM 1522 C C . THR B 1 64 ? 0.557 23.922 11.062 1 93.06 64 THR B C 1
ATOM 1524 O O . THR B 1 64 ? 1.787 23.875 11.133 1 93.06 64 THR B O 1
ATOM 1527 N N . THR B 1 65 ? -0.237 23.438 10.047 1 93.69 65 THR B N 1
ATOM 1528 C CA . THR B 1 65 ? 0.459 22.734 8.977 1 93.69 65 THR B CA 1
ATOM 1529 C C . THR B 1 65 ? 0.191 23.406 7.629 1 93.69 65 THR B C 1
ATOM 1531 O O . THR B 1 65 ? -0.939 23.797 7.344 1 93.69 65 THR B O 1
ATOM 1534 N N . GLU B 1 66 ? 1.283 23.5 6.875 1 94.06 66 GLU B N 1
ATOM 1535 C CA . GLU B 1 66 ? 1.208 23.938 5.48 1 94.06 66 GLU B CA 1
ATOM 1536 C C . GLU B 1 66 ? 1.686 22.828 4.539 1 94.06 66 GLU B C 1
ATOM 1538 O O . GLU B 1 66 ? 2.74 22.234 4.762 1 94.06 66 GLU B O 1
ATOM 1543 N N . ASN B 1 67 ? 0.85 22.547 3.543 1 94.69 67 ASN B N 1
ATOM 1544 C CA . ASN B 1 67 ? 1.259 21.656 2.469 1 94.69 67 ASN B CA 1
ATOM 1545 C C . ASN B 1 67 ? 1.773 22.422 1.258 1 94.69 67 ASN B C 1
ATOM 1547 O O . ASN B 1 67 ? 1.212 23.453 0.89 1 94.69 67 ASN B O 1
ATOM 1551 N N . PHE B 1 68 ? 2.869 21.922 0.674 1 95.62 68 PHE B N 1
ATOM 1552 C CA . PHE B 1 68 ? 3.406 22.578 -0.512 1 95.62 68 PHE B CA 1
ATOM 1553 C C . PHE B 1 68 ? 3.957 21.562 -1.495 1 95.62 68 PHE B C 1
ATOM 1555 O O . PHE B 1 68 ? 4.109 20.375 -1.155 1 95.62 68 PHE B O 1
ATOM 1562 N N . ASN B 1 69 ? 4.078 21.938 -2.836 1 96.62 69 ASN B N 1
ATOM 1563 C CA . ASN B 1 69 ? 4.496 21.062 -3.936 1 96.62 69 ASN B CA 1
ATOM 1564 C C . ASN B 1 69 ? 3.531 19.906 -4.141 1 96.62 69 ASN B C 1
ATOM 1566 O O . ASN B 1 69 ? 3.957 18.766 -4.293 1 96.62 69 ASN B O 1
ATOM 1570 N N . GLU B 1 70 ? 2.289 20.266 -4.043 1 94.38 70 GLU B N 1
ATOM 1571 C CA . GLU B 1 70 ? 1.247 19.25 -4.16 1 94.38 70 GLU B CA 1
ATOM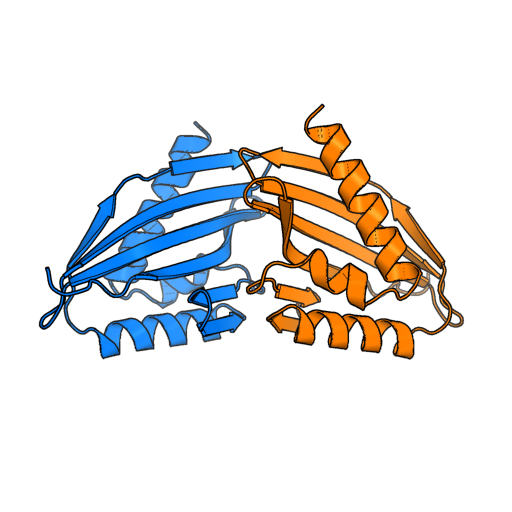 1572 C C . GLU B 1 70 ? 1.137 18.734 -5.594 1 94.38 70 GLU B C 1
ATOM 1574 O O . GLU B 1 70 ? 1.186 19.516 -6.547 1 94.38 70 GLU B O 1
ATOM 1579 N N . LYS B 1 71 ? 1.073 17.469 -5.715 1 91.38 71 LYS B N 1
ATOM 1580 C CA . LYS B 1 71 ? 0.865 16.797 -6.992 1 91.38 71 LYS B CA 1
ATOM 1581 C C . LYS B 1 71 ? -0.266 15.781 -6.898 1 91.38 71 LYS B C 1
ATOM 1583 O O . LYS B 1 71 ? -0.33 15 -5.941 1 91.38 71 LYS B O 1
ATOM 1588 N N . PHE B 1 72 ? -1.13 15.875 -7.875 1 88.88 72 PHE B N 1
ATOM 1589 C CA . PHE B 1 72 ? -2.24 14.93 -7.988 1 88.88 72 PHE B CA 1
ATOM 1590 C C . PHE B 1 72 ? -2.178 14.18 -9.312 1 88.88 72 PHE B C 1
ATOM 1592 O O . PHE B 1 72 ? -2.17 14.797 -10.383 1 88.88 72 PHE B O 1
ATOM 1599 N N . ASP B 1 73 ? -2.096 12.883 -9.172 1 84.69 73 ASP B N 1
ATOM 1600 C CA . ASP B 1 73 ? -2.045 12.07 -10.375 1 84.69 73 ASP B CA 1
ATOM 1601 C C . ASP B 1 73 ? -3.209 11.086 -10.422 1 84.69 73 ASP B C 1
ATOM 1603 O O . ASP B 1 73 ? -3.627 10.555 -9.391 1 84.69 73 ASP B O 1
ATOM 1607 N N . ASN B 1 74 ? -3.832 10.922 -11.547 1 78.31 74 ASN B N 1
ATOM 1608 C CA . ASN B 1 74 ? -4.93 9.984 -11.766 1 78.31 74 ASN B CA 1
ATOM 1609 C C . ASN B 1 74 ? -4.535 8.883 -12.742 1 78.31 74 ASN B C 1
ATOM 1611 O O . ASN B 1 74 ? -3.918 9.148 -13.773 1 78.31 74 ASN B O 1
ATOM 1615 N N . ASN B 1 75 ? -4.867 7.711 -12.367 1 70.75 75 ASN B N 1
ATOM 1616 C CA . ASN B 1 75 ? -4.48 6.594 -13.227 1 70.75 75 ASN B CA 1
ATOM 1617 C C . ASN B 1 75 ? -5.5 5.465 -13.172 1 70.75 75 ASN B C 1
ATOM 1619 O O . ASN B 1 75 ? -5.266 4.441 -12.523 1 70.75 75 ASN B O 1
ATOM 1623 N N . GLY B 1 76 ? -6.395 5.484 -14.008 1 72.75 76 GLY B N 1
ATOM 1624 C CA . GLY B 1 76 ? -7.129 4.25 -14.242 1 72.75 76 GLY B CA 1
ATOM 1625 C C . GLY B 1 76 ? -7.789 3.705 -12.984 1 72.75 76 GLY B C 1
ATOM 1626 O O . GLY B 1 76 ? -7.746 2.502 -12.727 1 72.75 76 GLY B O 1
ATOM 1627 N N . GLY B 1 77 ? -8.273 4.465 -12.07 1 83.38 77 GLY B N 1
ATOM 1628 C CA . GLY B 1 77 ? -8.953 4.016 -10.867 1 83.38 77 GLY B CA 1
ATOM 1629 C C . GLY B 1 77 ? -8.156 4.262 -9.602 1 83.38 77 GLY B C 1
ATOM 1630 O O . GLY B 1 77 ? -8.625 3.971 -8.5 1 83.38 77 GLY B O 1
ATOM 1631 N N . TYR B 1 78 ? -6.965 4.648 -9.859 1 89.88 78 TYR B N 1
ATOM 1632 C CA . TYR B 1 78 ? -6.133 5.031 -8.727 1 89.88 78 TYR B CA 1
ATOM 1633 C C . TYR B 1 78 ? -5.781 6.512 -8.789 1 89.88 78 TYR B C 1
ATOM 1635 O O . TYR B 1 78 ? -5.637 7.078 -9.875 1 89.88 78 TYR B O 1
ATOM 1643 N N . TYR B 1 79 ? -5.691 7.027 -7.621 1 90.19 79 TYR B N 1
ATOM 1644 C CA . TYR B 1 79 ? -5.211 8.398 -7.5 1 90.19 79 TYR B CA 1
ATOM 1645 C C . TYR B 1 79 ? -4.051 8.484 -6.516 1 90.19 79 TYR B C 1
ATOM 1647 O O . TYR B 1 79 ? -4.082 7.859 -5.453 1 90.19 79 TYR B O 1
ATOM 1655 N N . ILE B 1 80 ? -3.096 9.234 -6.992 1 92.38 80 ILE B N 1
ATOM 1656 C CA . ILE B 1 80 ? -1.917 9.406 -6.152 1 92.38 80 ILE B CA 1
ATOM 1657 C C . ILE B 1 80 ? -1.778 10.875 -5.754 1 92.38 80 ILE B C 1
ATOM 1659 O O . ILE B 1 80 ? -1.848 11.766 -6.605 1 92.38 80 ILE B O 1
ATOM 1663 N N . TYR B 1 81 ? -1.61 11.086 -4.484 1 93.31 81 TYR B N 1
ATOM 1664 C CA . TYR B 1 81 ? -1.366 12.414 -3.936 1 93.31 81 TYR B CA 1
ATOM 1665 C C . TYR B 1 81 ? 0.014 12.492 -3.295 1 93.31 81 TYR B C 1
ATOM 1667 O O . TYR B 1 81 ? 0.372 11.648 -2.469 1 93.31 81 TYR B O 1
ATOM 1675 N N . ASP B 1 82 ? 0.789 13.477 -3.73 1 94.12 82 ASP B N 1
ATOM 1676 C CA . ASP B 1 82 ? 2.096 13.766 -3.148 1 94.12 82 ASP B CA 1
ATOM 1677 C C . ASP B 1 82 ? 2.178 15.219 -2.686 1 94.12 82 ASP B C 1
ATOM 1679 O O . ASP B 1 82 ? 1.671 16.125 -3.355 1 94.12 82 ASP B O 1
ATOM 1683 N N . CYS B 1 83 ? 2.838 15.383 -1.535 1 96.38 83 CYS B N 1
ATOM 1684 C CA . CYS B 1 83 ? 3.176 16.75 -1.146 1 96.38 83 CYS B CA 1
ATOM 1685 C C . CYS B 1 83 ? 4.312 16.75 -0.131 1 96.38 83 CYS B C 1
ATOM 1687 O O . CYS B 1 83 ? 4.707 15.711 0.377 1 96.38 83 CYS B O 1
ATOM 1689 N N . ASN B 1 84 ? 4.863 17.906 0.03 1 97.56 84 ASN B N 1
ATOM 1690 C CA . ASN B 1 84 ? 5.652 18.219 1.215 1 97.56 84 ASN B CA 1
ATOM 1691 C C . ASN B 1 84 ? 4.824 18.969 2.26 1 97.56 84 ASN B C 1
ATOM 1693 O O . ASN B 1 84 ? 3.797 19.562 1.933 1 97.56 84 ASN B O 1
ATOM 1697 N N . TYR B 1 85 ? 5.254 18.844 3.465 1 95.69 85 TYR B N 1
ATOM 1698 C CA . TYR B 1 85 ? 4.566 19.578 4.512 1 95.69 85 TYR B CA 1
ATOM 1699 C C . TYR B 1 85 ? 5.559 20.234 5.465 1 95.69 85 TYR B C 1
ATOM 1701 O O . TYR B 1 85 ? 6.715 19.812 5.547 1 95.69 85 TYR B O 1
ATOM 1709 N N . ARG B 1 86 ? 5.102 21.297 6.031 1 95.81 86 ARG B N 1
ATOM 1710 C CA . ARG B 1 86 ? 5.746 22 7.137 1 95.81 86 ARG B CA 1
ATOM 1711 C C . ARG B 1 86 ? 4.773 22.219 8.289 1 95.81 86 ARG B C 1
ATOM 1713 O O . ARG B 1 86 ? 3.74 22.859 8.117 1 95.81 86 ARG B O 1
ATOM 1720 N N . THR B 1 87 ? 5.102 21.609 9.445 1 94.69 87 THR B N 1
ATOM 1721 C CA . THR B 1 87 ? 4.23 21.719 10.617 1 94.69 87 THR B CA 1
ATOM 1722 C C . THR B 1 87 ? 4.93 22.469 11.742 1 94.69 87 THR B C 1
ATOM 1724 O O . THR B 1 87 ? 5.99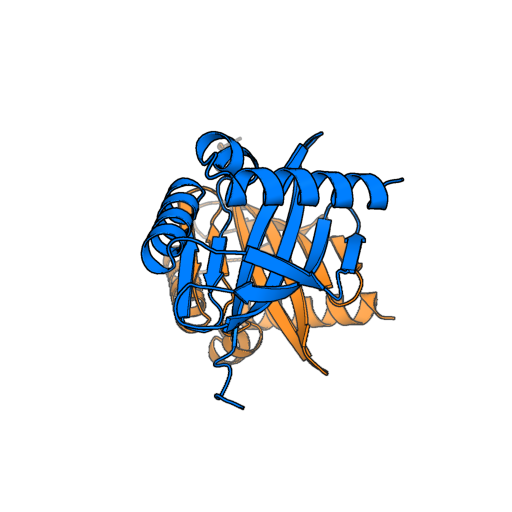6 22.047 12.211 1 94.69 87 THR B O 1
ATOM 1727 N N . GLN B 1 88 ? 4.332 23.531 12.102 1 94.12 88 GLN B N 1
ATOM 1728 C CA . GLN B 1 88 ? 4.785 24.25 13.281 1 94.12 88 GLN B CA 1
ATOM 1729 C C . GLN B 1 88 ? 4.184 23.672 14.562 1 94.12 88 GLN B C 1
ATOM 1731 O O . GLN B 1 88 ? 2.963 23.516 14.656 1 94.12 88 GLN B O 1
ATOM 1736 N N . THR B 1 89 ? 5.004 23.266 15.477 1 91.88 89 THR B N 1
ATOM 1737 C CA . THR B 1 89 ? 4.566 22.891 16.812 1 91.88 89 THR B CA 1
ATOM 1738 C C . THR B 1 89 ? 5.004 23.938 17.844 1 91.88 89 THR B C 1
ATOM 1740 O O . THR B 1 89 ? 5.582 24.969 17.484 1 91.88 89 THR B O 1
ATOM 1743 N N . THR B 1 90 ? 4.613 23.641 19.109 1 90.25 90 THR B N 1
ATOM 1744 C CA . THR B 1 90 ? 5.012 24.562 20.156 1 90.25 90 THR B CA 1
ATOM 1745 C C . THR B 1 90 ? 6.531 24.609 20.297 1 90.25 90 THR B C 1
ATOM 1747 O O . THR B 1 90 ? 7.105 25.672 20.578 1 90.25 90 THR B O 1
ATOM 1750 N N . ASN B 1 91 ? 7.227 23.484 19.938 1 87.88 91 ASN B N 1
ATOM 1751 C CA . ASN B 1 91 ? 8.633 23.375 20.297 1 87.88 91 ASN B CA 1
ATOM 1752 C C . ASN B 1 91 ? 9.523 23.297 19.062 1 87.88 91 ASN B C 1
ATOM 1754 O O . ASN B 1 91 ? 10.719 23.578 19.125 1 87.88 91 ASN B O 1
ATOM 1758 N N . GLU B 1 92 ? 8.953 22.875 17.953 1 90.62 92 GLU B N 1
ATOM 1759 C CA . GLU B 1 92 ? 9.797 22.625 16.781 1 90.62 92 GLU B CA 1
ATOM 1760 C C . GLU B 1 92 ? 8.992 22.734 15.492 1 90.62 92 GLU B C 1
ATOM 1762 O O . GLU B 1 92 ? 7.77 22.906 15.531 1 90.62 92 GLU B O 1
ATOM 1767 N N . VAL B 1 93 ? 9.766 22.875 14.438 1 93.5 93 VAL B N 1
ATOM 1768 C CA . VAL B 1 93 ? 9.195 22.766 13.094 1 93.5 93 VAL B CA 1
ATOM 1769 C C . VAL B 1 93 ? 9.5 21.406 12.5 1 93.5 93 VAL B C 1
ATOM 1771 O O . VAL B 1 93 ? 10.656 20.969 12.477 1 93.5 93 VAL B O 1
ATOM 1774 N N . LEU B 1 94 ? 8.414 20.766 12.117 1 94.19 94 LEU B N 1
ATOM 1775 C CA . LEU B 1 94 ? 8.555 19.484 11.445 1 94.19 94 LEU B CA 1
ATOM 1776 C C . LEU B 1 94 ? 8.344 19.625 9.945 1 94.19 94 LEU B C 1
ATOM 1778 O O . LEU B 1 94 ? 7.449 20.344 9.5 1 94.19 94 LEU B O 1
ATOM 1782 N N . VAL B 1 95 ? 9.258 18.984 9.219 1 96.06 95 VAL B N 1
ATOM 1783 C CA . VAL B 1 95 ? 9.102 18.938 7.77 1 96.06 95 VAL B CA 1
ATOM 1784 C C . VAL B 1 95 ? 9.125 17.484 7.297 1 96.06 95 VAL B C 1
ATOM 1786 O O . VAL B 1 95 ? 9.75 16.625 7.926 1 96.06 95 VAL B O 1
ATOM 1789 N N . GLY B 1 96 ? 8.422 17.234 6.246 1 97.06 96 GLY B N 1
ATOM 1790 C CA . GLY B 1 96 ? 8.391 15.898 5.656 1 97.06 96 GLY B CA 1
ATOM 1791 C C . GLY B 1 96 ? 7.531 15.828 4.41 1 97.06 96 GLY B C 1
ATOM 1792 O O . GLY B 1 96 ? 7.301 16.844 3.742 1 97.06 96 GLY B O 1
ATOM 1793 N N . SER B 1 97 ? 7.129 14.633 4.027 1 97.38 97 SER B N 1
ATOM 1794 C CA . SER B 1 97 ? 6.309 14.422 2.836 1 97.38 97 SER B CA 1
ATOM 1795 C C . SER B 1 97 ? 5.188 13.43 3.107 1 97.38 97 SER B C 1
ATOM 1797 O O . SER B 1 97 ? 5.289 12.602 4.02 1 97.38 97 SER B O 1
ATOM 1799 N N . TYR B 1 98 ? 4.16 13.641 2.385 1 96.62 98 TYR B N 1
ATOM 1800 C CA . TYR B 1 98 ? 3.061 12.68 2.336 1 96.62 98 TYR B CA 1
ATOM 1801 C C . TYR B 1 98 ? 2.938 12.062 0.946 1 96.62 98 TYR B C 1
ATOM 1803 O O . TYR B 1 98 ? 3.111 12.758 -0.062 1 96.62 98 TYR B O 1
ATOM 1811 N N . ASN B 1 99 ? 2.703 10.805 0.911 1 96.44 99 ASN B N 1
ATOM 1812 C CA . ASN B 1 99 ? 2.24 10.086 -0.27 1 96.44 99 ASN B CA 1
ATOM 1813 C C . ASN B 1 99 ? 1.001 9.25 0.036 1 96.44 99 ASN B C 1
ATOM 1815 O O . ASN B 1 99 ? 1.001 8.453 0.978 1 96.44 99 ASN B O 1
ATOM 1819 N N . GLN B 1 100 ? -0.056 9.516 -0.705 1 96.69 100 GLN B N 1
ATOM 1820 C CA . GLN B 1 100 ? -1.278 8.734 -0.536 1 96.69 100 GLN B CA 1
ATOM 1821 C C . GLN B 1 100 ? -1.701 8.086 -1.85 1 96.69 100 GLN B C 1
ATOM 1823 O O . GLN B 1 100 ? -1.675 8.727 -2.902 1 96.69 100 GLN B O 1
ATOM 1828 N N . ILE B 1 101 ? -2.107 6.867 -1.771 1 95.44 101 ILE B N 1
ATOM 1829 C CA . ILE B 1 101 ? -2.703 6.16 -2.9 1 95.44 101 ILE B CA 1
ATOM 1830 C C . ILE B 1 101 ? -4.176 5.879 -2.613 1 95.44 101 ILE B C 1
ATOM 1832 O O . ILE B 1 101 ? -4.508 5.23 -1.619 1 95.44 101 ILE B O 1
ATOM 1836 N N . TRP B 1 102 ? -5.012 6.43 -3.486 1 95.38 102 TRP B N 1
ATOM 1837 C CA .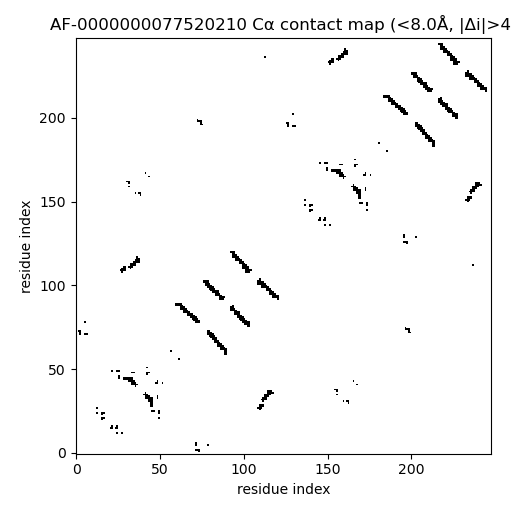 TRP B 1 102 ? -6.461 6.25 -3.432 1 95.38 102 TRP B CA 1
ATOM 1838 C C . TRP B 1 102 ? -6.934 5.297 -4.523 1 95.38 102 TRP B C 1
ATOM 1840 O O . TRP B 1 102 ? -6.426 5.328 -5.648 1 95.38 102 TRP B O 1
ATOM 1850 N N . LYS B 1 103 ? -7.852 4.496 -4.141 1 93.25 103 LYS B N 1
ATOM 1851 C CA . LYS B 1 103 ? -8.477 3.6 -5.109 1 93.25 103 LYS B CA 1
ATOM 1852 C C . LYS B 1 103 ? -9.977 3.889 -5.238 1 93.25 103 LYS B C 1
ATOM 1854 O O . LYS B 1 103 ? -10.656 4.098 -4.234 1 93.25 103 LYS B O 1
ATOM 1859 N N . LYS B 1 104 ? -10.336 3.893 -6.477 1 90.69 104 LYS B N 1
ATOM 1860 C CA . LYS B 1 104 ? -11.766 4.043 -6.734 1 90.69 104 LYS B CA 1
ATOM 1861 C C . LYS B 1 104 ? -12.523 2.758 -6.402 1 90.69 104 LYS B C 1
ATOM 1863 O O . LYS B 1 104 ? -12.141 1.674 -6.848 1 90.69 104 LYS B O 1
ATOM 1868 N N . MET B 1 105 ? -13.422 2.881 -5.555 1 89.38 105 MET B N 1
ATOM 1869 C CA . MET B 1 105 ? -14.305 1.779 -5.176 1 89.38 105 MET B CA 1
ATOM 1870 C C . MET B 1 105 ? -15.758 2.117 -5.48 1 89.38 105 MET B C 1
ATOM 1872 O O . MET B 1 105 ? -16.469 2.654 -4.625 1 89.38 105 MET B O 1
ATOM 1876 N N . GLY B 1 106 ? -16.297 1.674 -6.605 1 83.69 106 GLY B N 1
ATOM 1877 C CA . GLY B 1 106 ? -17.594 2.156 -7.055 1 83.69 106 GLY B CA 1
ATOM 1878 C C . GLY B 1 106 ? -17.641 3.66 -7.242 1 83.69 106 GLY B C 1
ATOM 1879 O O . GLY B 1 106 ? -16.891 4.211 -8.047 1 83.69 106 GLY B O 1
ATOM 1880 N N . ASP B 1 107 ? -18.469 4.273 -6.438 1 83.44 107 ASP B N 1
ATOM 1881 C CA . ASP B 1 107 ? -18.609 5.723 -6.539 1 83.44 107 ASP B CA 1
ATOM 1882 C C . ASP B 1 107 ? -17.75 6.434 -5.496 1 83.44 107 ASP B C 1
ATOM 1884 O O . ASP B 1 107 ? -17.672 7.664 -5.477 1 83.44 107 ASP B O 1
ATOM 1888 N N . ASP B 1 108 ? -17.094 5.625 -4.742 1 87.31 108 ASP B N 1
ATOM 1889 C CA . ASP B 1 108 ? -16.297 6.191 -3.654 1 87.31 108 ASP B CA 1
ATOM 1890 C C . ASP B 1 108 ? -14.805 5.988 -3.902 1 87.31 108 ASP B C 1
ATOM 1892 O O . ASP B 1 108 ? -14.414 5.219 -4.781 1 87.31 108 ASP B O 1
ATOM 1896 N N . PHE B 1 109 ? -14.062 6.797 -3.26 1 91.75 109 PHE B N 1
ATOM 1897 C CA . PHE B 1 109 ? -12.609 6.648 -3.225 1 91.75 109 PHE B CA 1
ATOM 1898 C C . PHE B 1 109 ? -12.133 6.387 -1.805 1 91.75 109 PHE B C 1
ATOM 1900 O O . PHE B 1 109 ? -12.617 6.996 -0.853 1 91.75 109 PHE B O 1
ATOM 1907 N N . LYS B 1 110 ? -11.25 5.43 -1.718 1 96.31 110 LYS B N 1
ATOM 1908 C CA . LYS B 1 110 ? -10.688 5.098 -0.415 1 96.31 110 LYS B CA 1
ATOM 1909 C C . LYS B 1 110 ? -9.156 5.105 -0.462 1 96.31 110 LYS B C 1
ATOM 1911 O O . LYS B 1 110 ? -8.562 4.758 -1.482 1 96.31 110 LYS B O 1
ATOM 1916 N N . ILE B 1 111 ? -8.578 5.523 0.625 1 97.44 111 ILE B N 1
ATOM 1917 C CA . ILE B 1 111 ? -7.129 5.426 0.754 1 97.44 111 ILE B CA 1
ATOM 1918 C C . ILE B 1 111 ? -6.734 3.975 1.025 1 97.44 111 ILE B C 1
ATOM 1920 O O . ILE B 1 111 ? -7.262 3.342 1.94 1 97.44 111 ILE B O 1
ATOM 1924 N N . ILE B 1 112 ? -5.789 3.445 0.214 1 97.81 112 ILE B N 1
ATOM 1925 C CA . ILE B 1 112 ? -5.348 2.076 0.446 1 97.81 112 ILE B CA 1
ATOM 1926 C C . ILE B 1 112 ? -3.926 2.08 1.006 1 97.81 112 ILE B C 1
ATOM 1928 O O . ILE B 1 112 ? -3.5 1.114 1.643 1 97.81 112 ILE B O 1
ATOM 1932 N N . ARG B 1 113 ? -3.205 3.094 0.829 1 98.5 113 ARG B N 1
ATOM 1933 C CA . ARG B 1 113 ? -1.858 3.275 1.361 1 98.5 113 ARG B CA 1
ATOM 1934 C C . ARG B 1 113 ? -1.581 4.742 1.665 1 98.5 113 ARG B C 1
ATOM 1936 O O . ARG B 1 113 ? -1.747 5.605 0.798 1 98.5 113 ARG B O 1
ATOM 1943 N N . ASP B 1 114 ? -1.262 5.066 2.852 1 98.38 114 ASP B N 1
ATOM 1944 C CA . ASP B 1 114 ? -0.915 6.383 3.377 1 98.38 114 ASP B CA 1
ATOM 1945 C C . ASP B 1 114 ? 0.49 6.383 3.979 1 98.38 114 ASP B C 1
ATOM 1947 O O . ASP B 1 114 ? 0.762 5.648 4.93 1 98.38 114 ASP B O 1
ATOM 1951 N N . GLU B 1 115 ? 1.393 7.117 3.391 1 98.44 115 GLU B N 1
ATOM 1952 C CA . GLU B 1 115 ? 2.785 7.113 3.826 1 98.44 115 GLU B CA 1
ATOM 1953 C C . GLU B 1 115 ? 3.279 8.523 4.113 1 98.44 115 GLU B C 1
ATOM 1955 O O . GLU B 1 115 ? 2.988 9.453 3.359 1 98.44 115 GLU B O 1
ATOM 1960 N N . PHE B 1 116 ? 4.031 8.68 5.191 1 97.62 116 PHE B N 1
ATOM 1961 C CA . PHE B 1 116 ? 4.609 9.992 5.465 1 97.62 116 PHE B CA 1
ATOM 1962 C C . PHE B 1 116 ? 6.023 9.852 6.012 1 97.62 116 PHE B C 1
ATOM 1964 O O . PHE B 1 116 ? 6.43 8.766 6.441 1 97.62 116 PHE B O 1
ATOM 1971 N N . THR B 1 117 ? 6.781 10.906 5.891 1 97.38 117 THR B N 1
ATOM 1972 C CA . THR B 1 117 ? 8.109 11.039 6.48 1 97.38 117 THR B CA 1
ATOM 1973 C C . THR B 1 117 ? 8.148 12.188 7.484 1 97.38 117 THR B C 1
ATOM 1975 O O . THR B 1 117 ? 7.316 13.094 7.426 1 97.38 117 THR B O 1
ATOM 1978 N N . ILE B 1 118 ? 8.898 12.062 8.438 1 93 118 ILE B N 1
ATOM 1979 C CA . ILE B 1 118 ? 9.297 13.18 9.281 1 93 118 ILE B CA 1
ATOM 1980 C C . ILE B 1 118 ? 10.797 13.422 9.133 1 93 118 ILE B C 1
ATOM 1982 O O . ILE B 1 118 ? 11.617 12.594 9.531 1 93 118 ILE B O 1
ATOM 1986 N N . ASP B 1 119 ? 11.125 14.539 8.461 1 88 119 ASP B N 1
ATOM 1987 C CA . ASP B 1 119 ? 12.523 14.82 8.141 1 88 119 ASP B CA 1
ATOM 1988 C C . ASP B 1 119 ? 13.18 15.641 9.25 1 88 119 ASP B C 1
ATOM 1990 O O . ASP B 1 119 ? 12.555 16.516 9.836 1 88 119 ASP B O 1
ATOM 1994 N N . SER B 1 120 ? 14.047 15.07 10.078 1 66.25 120 SER B N 1
ATOM 1995 C CA . SER B 1 120 ? 14.773 15.773 11.133 1 66.25 120 SER B CA 1
ATOM 1996 C C . SER B 1 120 ? 15.234 17.156 10.656 1 66.25 120 SER B C 1
ATOM 1998 O O . SER B 1 120 ? 15.781 17.281 9.555 1 66.25 120 SER B O 1
ATOM 2000 N N . GLN B 1 121 ? 14.438 18.141 10.867 1 57.66 121 GLN B N 1
ATOM 2001 C CA . GLN B 1 121 ? 14.961 19.469 10.594 1 57.66 121 GLN B CA 1
ATOM 2002 C C . GLN B 1 121 ? 16.203 19.75 11.438 1 57.66 121 GLN B C 1
ATOM 2004 O O . GLN B 1 121 ? 16.172 19.609 12.656 1 57.66 121 GLN B O 1
ATOM 2009 N N . LYS B 1 122 ? 17.375 19.234 10.984 1 46.31 122 LYS B N 1
ATOM 2010 C CA . LYS B 1 122 ? 18.516 19.875 11.617 1 46.31 122 LYS B CA 1
ATOM 2011 C C . LYS B 1 122 ? 18.281 21.375 11.773 1 46.31 122 LYS B C 1
ATOM 2013 O O . LYS B 1 122 ? 17.766 22.031 10.867 1 46.31 122 LYS B O 1
ATOM 2018 N N . ALA B 1 123 ? 18.156 21.875 12.984 1 40.81 123 ALA B N 1
ATOM 2019 C CA . ALA B 1 123 ? 18.422 23.266 13.336 1 40.81 123 ALA B CA 1
ATOM 2020 C C . ALA B 1 123 ? 19.328 23.938 12.305 1 40.81 123 ALA B C 1
ATOM 2022 O O . ALA B 1 123 ? 20.391 23.422 11.984 1 40.81 123 ALA B O 1
ATOM 2023 N N . LEU B 1 124 ? 18.734 24.578 11.219 1 31.47 124 LEU B N 1
ATOM 2024 C CA . LEU B 1 124 ? 19.672 25.562 10.695 1 31.47 124 LEU B CA 1
ATOM 2025 C C . LEU B 1 124 ? 20.328 26.359 11.828 1 31.47 124 LEU B C 1
ATOM 2027 O O . LEU B 1 124 ? 19.656 26.703 12.812 1 31.47 124 LEU B O 1
#

Solvent-accessible surface area (backbone atoms only — not comparable to full-atom values): 13252 Å² total; per-residue (Å²): 107,76,66,57,54,50,54,51,50,49,52,53,50,53,51,29,57,77,67,63,36,59,75,63,44,43,67,42,40,29,80,76,12,35,37,31,42,67,95,77,49,74,27,68,20,38,68,48,34,50,53,50,53,50,50,50,47,64,74,52,52,70,70,51,77,46,78,44,79,72,42,80,45,77,42,96,54,33,34,38,39,37,29,35,38,40,33,42,39,85,85,50,66,43,32,33,35,42,41,36,37,30,36,57,53,89,92,41,64,24,33,46,38,37,35,34,48,77,45,81,60,68,79,126,108,76,66,57,54,50,53,53,50,48,52,53,50,52,50,29,57,77,68,64,37,57,77,64,45,42,68,40,39,29,80,77,13,35,37,28,42,67,94,76,49,76,27,69,19,39,67,48,33,50,51,50,51,51,50,52,46,65,73,54,53,69,68,52,77,47,77,43,80,72,43,81,46,78,42,96,55,34,33,40,40,36,30,34,38,43,33,40,39,86,86,49,65,43,32,33,36,40,40,35,36,28,34,58,54,89,95,41,63,24,31,46,38,38,37,33,48,79,44,80,60,69,80,125

Foldseek 3Di:
DVQVVVVVVVVVLVVCLLVLVLVVNLVQADQQAWEAAPPPDIFGGSVSVSVVSVVVCVVQPDKDKDWPPWDWDDDDFKIKIKTKM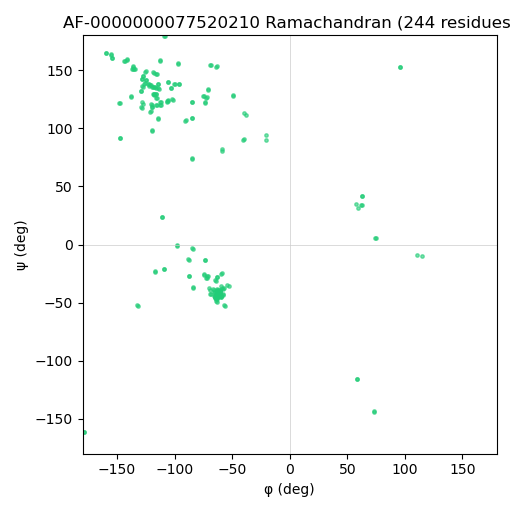WMDGPPDIWIKMWIWIWGHDPPGIHTRYIYMYTDPPPDD/DVQVVVVVVVVVLVVCLLVLVLVVNLVQADQQAWEAAPPPDIFGGSVSVSVVSVVVCVVQPDKDKDWAPWDWDDDDFKIKIKTKMWMDGPPDIWIKMKIWIWGHDPPDIHTRYIYMYTDPPDDD